Protein AF-A0A512B0Q1-F1 (afdb_monomer_lite)

Radius of gyration: 22.56 Å; chains: 1; bounding box: 42×40×96 Å

pLDDT: mean 80.27, std 14.96, range [33.31, 95.69]

Foldseek 3Di:
DDPPPPVVVVVVVVVVVVVVVVCVVVVPPQDLVNLQVLLQCQLQVFFDPQKHKGKDQQLVDDQVVLCVQVVHRDDPLQSRQKMWMWIFGHDPNDGFKIKIDIDRLLQFQAWDWDWDQDPVRDIDIWIKTAGPDDTAIWMWGADPPRDIDIDGDPPNRIDIRRGHDDPVSSVSSRVSSVSNNVVSPHDPHPPDDD

Structure (mmCIF, N/CA/C/O backbone):
data_AF-A0A512B0Q1-F1
#
_entry.id   AF-A0A512B0Q1-F1
#
loop_
_atom_site.group_PDB
_atom_site.id
_atom_site.type_symbol
_atom_site.label_atom_id
_atom_site.label_alt_id
_atom_site.label_comp_id
_atom_site.label_asym_id
_atom_site.label_entity_id
_atom_site.label_seq_id
_atom_site.pdbx_PDB_ins_code
_atom_site.Cartn_x
_atom_site.Cartn_y
_atom_site.Cartn_z
_atom_site.occupancy
_atom_site.B_iso_or_equiv
_atom_site.auth_seq_id
_atom_site.auth_comp_id
_atom_site.auth_asym_id
_atom_site.auth_atom_id
_atom_site.pdbx_PDB_model_num
ATOM 1 N N . MET A 1 1 ? -7.345 23.002 66.789 1.00 40.94 1 MET A N 1
ATOM 2 C CA . MET A 1 1 ? -6.238 22.961 65.803 1.00 40.94 1 MET A CA 1
ATOM 3 C C . MET A 1 1 ? -6.510 21.835 64.816 1.00 40.94 1 MET A C 1
ATOM 5 O O . MET A 1 1 ? -6.346 20.677 65.172 1.00 40.94 1 MET A O 1
ATOM 9 N N . ILE A 1 2 ? -6.999 22.151 63.615 1.00 41.41 2 ILE A N 1
ATOM 10 C CA . ILE A 1 2 ? -7.330 21.145 62.596 1.00 41.41 2 ILE A CA 1
ATOM 11 C C . ILE A 1 2 ? -6.099 20.957 61.694 1.00 41.41 2 ILE A C 1
ATOM 13 O O . ILE A 1 2 ? -5.735 21.845 60.928 1.00 41.41 2 ILE A O 1
ATOM 17 N N . LYS A 1 3 ? -5.427 19.804 61.816 1.00 47.91 3 LYS A N 1
ATOM 18 C CA . LYS A 1 3 ? -4.369 19.345 60.898 1.00 47.91 3 LYS A CA 1
ATOM 19 C C . LYS A 1 3 ? -5.019 18.847 59.597 1.00 47.91 3 LYS A C 1
ATOM 21 O O . LYS A 1 3 ? -5.221 17.653 59.428 1.00 47.91 3 LYS A O 1
ATOM 26 N N . THR A 1 4 ? -5.357 19.748 58.678 1.00 47.66 4 THR A N 1
ATOM 27 C CA . THR A 1 4 ? -5.870 19.386 57.335 1.00 47.66 4 THR A CA 1
ATOM 28 C C . THR A 1 4 ? -4.905 19.711 56.193 1.00 47.66 4 THR A C 1
ATOM 30 O O . THR A 1 4 ? -5.118 19.254 55.073 1.00 47.66 4 THR A O 1
ATOM 33 N N . SER A 1 5 ? -3.802 20.432 56.436 1.00 50.47 5 SER A N 1
ATOM 34 C CA . SER A 1 5 ? -2.968 20.941 55.331 1.00 50.47 5 SER A CA 1
ATOM 35 C C . SER A 1 5 ? -2.034 19.908 54.683 1.00 50.47 5 SER A C 1
ATOM 37 O O . SER A 1 5 ? -1.555 20.133 53.570 1.00 50.47 5 SER A O 1
ATOM 39 N N . THR A 1 6 ? -1.785 18.762 55.326 1.00 51.34 6 THR A N 1
ATOM 40 C CA . THR A 1 6 ? -0.838 17.763 54.804 1.00 51.34 6 THR A CA 1
ATOM 41 C C . THR A 1 6 ? -1.473 16.849 53.757 1.00 51.34 6 THR A C 1
ATOM 43 O O . THR A 1 6 ? -0.839 16.574 52.743 1.00 51.34 6 THR A O 1
ATOM 46 N N . ASN A 1 7 ? -2.739 16.447 53.928 1.00 52.09 7 ASN A N 1
ATOM 47 C CA . ASN A 1 7 ? -3.421 15.555 52.980 1.00 52.09 7 ASN A CA 1
ATOM 48 C C . ASN A 1 7 ? -3.685 16.232 51.628 1.00 52.09 7 ASN A C 1
ATOM 50 O O . ASN A 1 7 ? -3.455 15.619 50.590 1.00 52.09 7 ASN A O 1
ATOM 54 N N . MET A 1 8 ? -4.062 17.516 51.613 1.00 49.53 8 MET A N 1
ATOM 55 C CA . MET A 1 8 ? -4.328 18.251 50.366 1.00 49.53 8 MET A CA 1
ATOM 56 C C . MET A 1 8 ? -3.109 18.296 49.432 1.00 49.53 8 MET A C 1
ATOM 58 O O . MET A 1 8 ? -3.259 18.086 48.234 1.00 49.53 8 MET A O 1
ATOM 62 N N . LYS A 1 9 ? -1.894 18.480 49.971 1.00 52.59 9 LYS A N 1
ATOM 63 C CA . LYS A 1 9 ? -0.653 18.531 49.173 1.00 52.59 9 LYS A CA 1
ATOM 64 C C . LYS A 1 9 ? -0.314 17.197 48.497 1.00 52.59 9 LYS A C 1
ATOM 66 O O . LYS A 1 9 ? 0.276 17.207 47.418 1.00 52.59 9 LYS A O 1
ATOM 71 N N . TYR A 1 10 ? -0.676 16.067 49.108 1.00 57.34 10 TYR A N 1
ATOM 72 C CA . TYR A 1 10 ? -0.498 14.746 48.498 1.00 57.34 10 TYR A CA 1
ATOM 73 C C . TYR A 1 10 ? -1.501 14.513 47.366 1.00 57.34 10 TYR A C 1
ATOM 75 O O . TYR A 1 10 ? -1.096 14.070 46.292 1.00 57.34 10 TYR A O 1
ATOM 83 N N . TYR A 1 11 ? -2.767 14.901 47.548 1.00 58.53 11 TYR A N 1
ATOM 84 C CA . TYR A 1 11 ? -3.772 14.812 46.485 1.00 58.53 11 TYR A CA 1
ATOM 85 C C . TYR A 1 11 ? -3.419 15.684 45.280 1.00 58.53 11 TYR A C 1
ATOM 87 O O . TYR A 1 11 ? -3.508 15.208 44.154 1.00 58.53 11 TYR A O 1
ATOM 95 N N . THR A 1 12 ? -2.935 16.914 45.486 1.00 61.47 12 THR A N 1
ATOM 96 C CA . THR A 1 12 ? -2.515 17.769 44.364 1.00 61.47 12 THR A CA 1
ATOM 97 C C . THR A 1 12 ? -1.359 17.141 43.584 1.00 61.47 12 THR A C 1
ATOM 99 O O . THR A 1 12 ? -1.411 17.110 42.363 1.00 61.47 12 THR A O 1
ATOM 102 N N . LYS A 1 13 ? -0.359 16.555 44.260 1.00 64.56 13 LYS A N 1
ATOM 103 C CA . LYS A 1 13 ? 0.758 15.860 43.591 1.00 64.56 13 LYS A CA 1
ATOM 104 C C . LYS A 1 13 ? 0.311 14.621 42.812 1.00 64.56 13 LYS A C 1
ATOM 106 O O . LYS A 1 13 ? 0.788 14.411 41.701 1.00 64.56 13 LYS A O 1
ATOM 111 N N . ILE A 1 14 ? -0.604 13.823 43.367 1.00 71.62 14 ILE A N 1
ATOM 112 C CA . ILE A 1 14 ? -1.155 12.634 42.697 1.00 71.62 14 ILE A CA 1
ATOM 113 C C . ILE A 1 14 ? -1.985 13.042 41.473 1.00 71.62 14 ILE A C 1
ATOM 115 O O . ILE A 1 14 ? -1.838 12.443 40.412 1.00 71.62 14 ILE A O 1
ATOM 119 N N . ILE A 1 15 ? -2.796 14.097 41.584 1.00 72.25 15 ILE A N 1
ATOM 120 C CA . ILE A 1 15 ? -3.597 14.628 40.475 1.00 72.25 15 ILE A CA 1
ATOM 121 C C . ILE A 1 15 ? -2.695 15.211 39.380 1.00 72.25 15 ILE A C 1
ATOM 123 O O . ILE A 1 15 ? -2.900 14.904 38.211 1.00 72.25 15 ILE A O 1
ATOM 127 N N . THR A 1 16 ? -1.656 15.981 39.720 1.00 65.12 16 THR A N 1
ATOM 128 C CA . THR A 1 16 ? -0.694 16.491 38.728 1.00 65.12 16 THR A CA 1
ATOM 129 C C . THR A 1 16 ? 0.054 15.354 38.034 1.00 65.12 16 THR A C 1
ATOM 131 O O . THR A 1 16 ? 0.251 15.415 36.824 1.00 65.12 16 THR A O 1
ATOM 134 N N . LEU A 1 17 ? 0.427 14.293 38.758 1.00 67.00 17 LEU A N 1
ATOM 135 C CA . LEU A 1 17 ? 1.075 13.116 38.175 1.00 67.00 17 LEU A CA 1
ATOM 136 C C . LEU A 1 17 ? 0.130 12.359 37.229 1.00 67.00 17 LEU A C 1
ATOM 138 O O . LEU A 1 17 ? 0.524 12.036 36.114 1.00 67.00 17 LEU A O 1
ATOM 142 N N . LEU A 1 18 ? -1.125 12.140 37.632 1.00 61.53 18 LEU A N 1
ATOM 143 C CA . LEU A 1 18 ? -2.153 11.527 36.786 1.00 61.53 18 LEU A CA 1
ATOM 144 C C . LEU A 1 18 ? -2.424 12.362 35.532 1.00 61.53 18 LEU A C 1
ATOM 146 O O . LEU A 1 18 ? -2.434 11.808 34.440 1.00 61.53 18 LEU A O 1
ATOM 150 N N . ILE A 1 19 ? -2.560 13.684 35.660 1.00 62.12 19 ILE A N 1
ATOM 151 C CA . ILE A 1 19 ? -2.733 14.585 34.512 1.00 62.12 19 ILE A CA 1
ATOM 152 C C . ILE A 1 19 ? -1.503 14.539 33.605 1.00 62.12 19 ILE A C 1
ATOM 154 O O . ILE A 1 19 ? -1.654 14.503 32.395 1.00 62.12 19 ILE A O 1
ATOM 158 N N . SER A 1 20 ? -0.291 14.466 34.156 1.00 54.53 20 SER A N 1
ATOM 159 C CA . SER A 1 20 ? 0.939 14.365 33.360 1.00 54.53 20 SER A CA 1
ATOM 160 C C . SER A 1 20 ? 1.010 13.045 32.587 1.00 54.53 20 SER A C 1
ATOM 162 O O . SER A 1 20 ? 1.322 13.049 31.403 1.00 54.53 20 SER A O 1
ATOM 164 N N . ILE A 1 21 ? 0.659 11.919 33.216 1.00 57.50 21 ILE A N 1
ATOM 165 C CA . ILE A 1 21 ? 0.618 10.596 32.571 1.00 57.50 21 ILE A CA 1
ATOM 166 C C . ILE A 1 21 ? -0.479 10.546 31.500 1.00 57.50 21 ILE A C 1
ATOM 168 O O . ILE A 1 21 ? -0.265 9.998 30.420 1.00 57.50 21 ILE A O 1
ATOM 172 N N . ILE A 1 22 ? -1.640 11.145 31.767 1.00 54.25 22 ILE A N 1
ATOM 173 C CA . ILE A 1 22 ? -2.737 11.274 30.804 1.00 54.25 22 ILE A CA 1
ATOM 174 C C . ILE A 1 22 ? -2.291 12.154 29.626 1.00 54.25 22 ILE A C 1
ATOM 176 O O . ILE A 1 22 ? -2.409 11.724 28.486 1.00 54.25 22 ILE A O 1
ATOM 180 N N . SER A 1 23 ? -1.672 13.311 29.868 1.00 47.22 23 SER A N 1
ATOM 181 C CA . SER A 1 23 ? -1.152 14.207 28.825 1.00 47.22 23 SER A CA 1
ATOM 182 C C . SER A 1 23 ? -0.009 13.599 28.005 1.00 47.22 23 SER A C 1
ATOM 184 O O . SER A 1 23 ? 0.086 13.874 26.816 1.00 47.22 23 SER A O 1
ATOM 186 N N . ILE A 1 24 ? 0.830 12.736 28.589 1.00 50.28 24 ILE A N 1
ATOM 187 C CA . ILE A 1 24 ? 1.869 11.989 27.854 1.00 50.28 24 ILE A CA 1
ATOM 188 C C . ILE A 1 24 ? 1.239 10.929 26.935 1.00 50.28 24 ILE A C 1
ATOM 190 O O . ILE A 1 24 ? 1.732 10.712 25.828 1.00 50.28 24 ILE A O 1
ATOM 194 N N . ASN A 1 25 ? 0.139 10.301 27.362 1.00 46.41 25 ASN A N 1
ATOM 195 C CA . ASN A 1 25 ? -0.592 9.321 26.554 1.00 46.41 25 ASN A CA 1
ATOM 196 C C . ASN A 1 25 ? -1.513 9.969 25.502 1.00 46.41 25 ASN A C 1
ATOM 198 O O . ASN A 1 25 ? -1.693 9.402 24.429 1.00 46.41 25 ASN A O 1
ATOM 202 N N . LEU A 1 26 ? -2.070 11.154 25.774 1.00 46.09 26 LEU A N 1
ATOM 203 C CA . LEU A 1 26 ? -2.888 11.922 24.825 1.00 46.09 26 LEU A CA 1
ATOM 204 C C . LEU A 1 26 ? -2.049 12.760 23.848 1.00 46.09 26 LEU A C 1
ATOM 206 O O . LEU A 1 26 ? -2.506 13.022 22.742 1.00 46.09 26 LEU A O 1
ATOM 210 N N . GLY A 1 27 ? -0.832 13.159 24.226 1.00 39.97 27 GLY A N 1
ATOM 211 C CA . GLY A 1 27 ? 0.035 14.033 23.430 1.00 39.97 27 GLY A CA 1
ATOM 212 C C . GLY A 1 27 ? 0.867 13.344 22.345 1.00 39.97 27 GLY A C 1
ATOM 213 O O . GLY A 1 27 ? 1.548 14.038 21.603 1.00 39.97 27 GLY A O 1
ATOM 214 N N . ASN A 1 28 ? 0.831 12.009 22.243 1.00 51.62 28 ASN A N 1
ATOM 215 C CA . ASN A 1 28 ? 1.646 11.236 21.289 1.00 51.62 28 ASN A CA 1
ATOM 216 C C . ASN A 1 28 ? 0.851 10.185 20.492 1.00 51.62 28 ASN A C 1
ATOM 218 O O . AS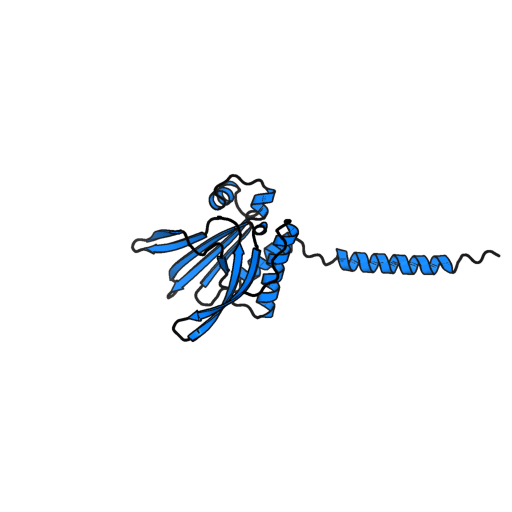N A 1 28 ? 1.446 9.310 19.861 1.00 51.62 28 ASN A O 1
ATOM 222 N N . ALA A 1 29 ? -0.484 10.227 20.516 1.00 60.16 29 ALA A N 1
ATOM 223 C CA . ALA A 1 29 ? -1.270 9.372 19.636 1.00 60.16 29 ALA A CA 1
ATOM 224 C C . ALA A 1 29 ? -1.189 9.933 18.209 1.00 60.16 29 ALA A C 1
ATOM 226 O O . ALA A 1 29 ? -1.867 10.907 17.891 1.00 60.16 29 ALA A O 1
ATOM 227 N N . GLN A 1 30 ? -0.338 9.331 17.370 1.00 73.19 30 GLN A N 1
ATOM 228 C CA . GLN A 1 30 ? -0.266 9.650 15.944 1.00 73.19 30 GLN A CA 1
ATOM 229 C C . GLN A 1 30 ? -1.674 9.562 15.348 1.00 73.19 30 GLN A C 1
ATOM 231 O O . GLN A 1 30 ? -2.353 8.540 15.462 1.00 73.19 30 GLN A O 1
ATOM 236 N N . THR A 1 31 ? -2.133 10.639 14.727 1.00 89.12 31 THR A N 1
ATOM 237 C CA . THR A 1 31 ? -3.459 10.695 14.118 1.00 89.12 31 THR A CA 1
ATOM 238 C C . THR A 1 31 ? -3.531 9.780 12.893 1.00 89.12 31 THR A C 1
ATOM 240 O O . THR A 1 31 ? -2.521 9.381 12.300 1.00 89.12 31 THR A O 1
ATOM 243 N N . ILE A 1 32 ? -4.754 9.450 12.468 1.00 91.56 32 ILE A N 1
ATOM 244 C CA . ILE A 1 32 ? -4.990 8.715 11.217 1.00 91.56 32 ILE A CA 1
ATOM 245 C C . ILE A 1 32 ? -4.339 9.447 10.035 1.00 91.56 32 ILE A C 1
ATOM 247 O O . ILE A 1 32 ? -3.653 8.819 9.232 1.00 91.56 32 ILE A O 1
ATOM 251 N N . ASN A 1 33 ? -4.491 10.771 9.961 1.00 92.06 33 ASN A N 1
ATOM 252 C CA . ASN A 1 33 ? -3.955 11.573 8.862 1.00 92.06 33 ASN A CA 1
ATOM 253 C C . ASN A 1 33 ? -2.423 11.595 8.857 1.00 92.06 33 ASN A C 1
ATOM 255 O O . ASN A 1 33 ? -1.825 11.324 7.820 1.00 92.06 33 ASN A O 1
ATOM 259 N N . GLU A 1 34 ? -1.785 11.793 10.012 1.00 93.38 34 GLU A N 1
ATOM 260 C CA . GLU A 1 34 ? -0.320 11.714 10.122 1.00 93.38 34 GLU A CA 1
ATOM 261 C C . GLU A 1 34 ? 0.204 10.321 9.752 1.00 93.38 34 GLU A C 1
ATOM 263 O O . GLU A 1 34 ? 1.285 10.181 9.183 1.00 93.38 34 GLU A O 1
ATOM 268 N N . THR A 1 35 ? -0.555 9.264 10.055 1.00 94.50 35 THR A N 1
ATOM 269 C CA . THR A 1 35 ? -0.186 7.895 9.666 1.00 94.50 35 THR A CA 1
ATOM 270 C C . THR A 1 35 ? -0.289 7.695 8.153 1.00 94.50 35 THR A C 1
ATOM 272 O O . THR A 1 35 ? 0.604 7.100 7.551 1.00 94.50 35 THR A O 1
ATOM 275 N N . LYS A 1 36 ? -1.349 8.214 7.519 1.00 95.38 36 LYS A N 1
ATOM 276 C CA . LYS A 1 36 ? -1.522 8.182 6.058 1.00 95.38 36 LYS A CA 1
ATOM 277 C C . LYS A 1 36 ? -0.390 8.917 5.342 1.00 95.38 36 LYS A C 1
ATOM 279 O O . LYS A 1 36 ? 0.181 8.380 4.395 1.00 95.38 36 LYS A O 1
ATOM 284 N N . GLU A 1 37 ? -0.061 10.122 5.799 1.00 94.62 37 GLU A N 1
ATOM 285 C CA . GLU A 1 37 ? 1.023 10.936 5.237 1.00 94.62 37 GLU A CA 1
ATOM 286 C C . GLU A 1 37 ? 2.373 10.240 5.385 1.00 94.62 37 GLU A C 1
ATOM 288 O O . GLU A 1 37 ? 3.092 10.089 4.401 1.00 94.62 37 GLU A O 1
ATOM 293 N N . TYR A 1 38 ? 2.655 9.686 6.567 1.00 94.88 38 TYR A N 1
ATOM 294 C CA . TYR A 1 38 ? 3.857 8.890 6.793 1.00 94.88 38 TYR A CA 1
ATOM 295 C C . TYR A 1 38 ? 3.985 7.713 5.811 1.00 94.88 38 TYR A C 1
ATOM 297 O O . TYR A 1 38 ? 5.056 7.498 5.238 1.00 94.88 38 TYR A O 1
ATOM 305 N N . ILE A 1 39 ? 2.909 6.941 5.604 1.00 94.81 39 ILE A N 1
ATOM 306 C CA . ILE A 1 39 ? 2.904 5.813 4.658 1.00 94.81 39 ILE A CA 1
ATOM 307 C C . ILE A 1 39 ? 3.198 6.309 3.244 1.00 94.81 39 ILE A C 1
ATOM 309 O O . ILE A 1 39 ? 4.074 5.758 2.575 1.00 94.81 39 ILE A O 1
ATOM 313 N N . ILE A 1 40 ? 2.494 7.355 2.804 1.00 94.75 40 ILE A N 1
ATOM 314 C CA . ILE A 1 40 ? 2.680 7.948 1.480 1.00 94.75 40 ILE A CA 1
ATOM 315 C C . ILE A 1 40 ? 4.145 8.359 1.277 1.00 94.75 40 ILE A C 1
ATOM 317 O O . ILE A 1 40 ? 4.756 7.961 0.285 1.00 94.75 40 ILE A O 1
ATOM 321 N N . ASP A 1 41 ? 4.728 9.091 2.224 1.00 93.56 41 ASP A N 1
ATOM 322 C CA . ASP A 1 41 ? 6.103 9.580 2.123 1.00 93.56 41 ASP A CA 1
ATOM 323 C C . ASP A 1 41 ? 7.109 8.432 2.048 1.00 93.56 41 ASP A C 1
ATOM 325 O O . ASP A 1 41 ? 8.023 8.439 1.218 1.00 93.56 41 ASP A O 1
ATOM 329 N N . LYS A 1 42 ? 6.929 7.395 2.874 1.00 92.19 42 LYS A N 1
ATOM 330 C CA . LYS A 1 42 ? 7.805 6.220 2.836 1.00 92.19 42 LYS A CA 1
ATOM 331 C C . LYS A 1 42 ? 7.725 5.491 1.503 1.00 92.19 42 LYS A C 1
ATOM 333 O O . LYS A 1 42 ? 8.779 5.109 0.992 1.00 92.19 42 LYS A O 1
ATOM 338 N N . VAL A 1 43 ? 6.529 5.351 0.933 1.00 91.50 43 VAL A N 1
ATOM 339 C CA . VAL A 1 43 ? 6.325 4.674 -0.352 1.00 91.50 43 VAL A CA 1
ATOM 340 C C . VAL A 1 43 ? 6.873 5.488 -1.524 1.00 91.50 43 VAL A C 1
ATOM 342 O O . VAL A 1 43 ? 7.565 4.918 -2.365 1.00 91.50 43 VAL A O 1
ATOM 345 N N . LYS A 1 44 ? 6.618 6.801 -1.585 1.00 91.12 44 LYS A N 1
ATOM 346 C CA . LYS A 1 44 ? 7.020 7.651 -2.722 1.00 91.12 44 LYS A CA 1
ATOM 347 C C . LYS A 1 44 ? 8.514 7.971 -2.748 1.00 91.12 44 LYS A C 1
ATOM 349 O O . LYS A 1 44 ? 9.110 8.034 -3.818 1.00 91.12 44 LYS A O 1
ATOM 354 N N . VAL A 1 45 ? 9.125 8.208 -1.585 1.00 87.12 45 VAL A N 1
ATOM 355 C CA . VAL A 1 45 ? 10.518 8.694 -1.500 1.00 87.12 45 VAL A CA 1
ATOM 356 C C . VAL A 1 45 ? 11.536 7.553 -1.560 1.00 87.12 45 VAL A C 1
ATOM 358 O O . VAL A 1 45 ? 12.699 7.781 -1.884 1.00 87.12 45 VAL A O 1
ATOM 361 N N . ASN A 1 46 ? 11.115 6.315 -1.284 1.00 85.31 46 ASN A N 1
ATOM 362 C CA . ASN A 1 46 ? 12.018 5.166 -1.208 1.00 85.31 46 ASN A CA 1
ATOM 363 C C . ASN A 1 46 ? 11.638 4.054 -2.196 1.00 85.31 46 ASN A C 1
ATOM 365 O O . ASN A 1 46 ? 11.486 2.915 -1.758 1.00 85.31 46 ASN A O 1
ATOM 369 N N . PRO A 1 47 ? 11.474 4.308 -3.505 1.00 85.19 47 PRO A N 1
ATOM 370 C CA . PRO A 1 47 ? 11.260 3.221 -4.450 1.00 85.19 47 PRO A CA 1
ATOM 371 C C . PRO A 1 47 ? 12.496 2.313 -4.537 1.00 85.19 47 PRO A C 1
ATOM 373 O O . PRO A 1 47 ? 13.638 2.744 -4.341 1.00 85.19 47 PRO A O 1
ATOM 376 N N . LEU A 1 48 ? 12.293 1.046 -4.905 1.00 84.12 48 LEU A N 1
ATOM 377 C CA . LEU A 1 48 ? 13.392 0.221 -5.418 1.00 84.12 48 LEU A CA 1
ATOM 378 C C . LEU A 1 48 ? 14.021 0.882 -6.660 1.00 84.12 48 LEU A C 1
ATOM 380 O O . LEU A 1 48 ? 13.331 1.513 -7.448 1.00 84.12 48 LEU A O 1
ATOM 384 N N . LYS A 1 49 ? 15.331 0.692 -6.886 1.00 83.25 49 LYS A N 1
ATOM 385 C CA . LYS A 1 49 ? 16.101 1.375 -7.955 1.00 83.25 49 LYS A CA 1
ATOM 386 C C . LYS A 1 49 ? 15.465 1.313 -9.357 1.00 83.25 49 LYS A C 1
ATOM 388 O O . LYS A 1 49 ? 15.621 2.257 -10.123 1.00 83.25 49 LYS A O 1
ATOM 393 N N . SER A 1 50 ? 14.810 0.206 -9.709 1.00 85.81 50 SER A N 1
ATOM 394 C CA . SER A 1 50 ? 14.165 0.039 -11.022 1.00 85.81 50 SER A CA 1
ATOM 395 C C . SER A 1 50 ? 12.699 0.461 -11.043 1.00 85.81 50 SER A C 1
ATOM 397 O O . SER A 1 50 ? 12.053 0.309 -12.071 1.00 85.81 50 SER A O 1
ATOM 399 N N . TYR A 1 51 ? 12.157 0.944 -9.932 1.00 88.50 51 TYR A N 1
ATOM 400 C CA . TYR A 1 51 ? 10.752 1.285 -9.801 1.00 88.50 51 TYR A CA 1
ATOM 401 C C . TYR A 1 51 ? 10.567 2.792 -9.642 1.00 88.50 51 TYR A C 1
ATOM 403 O O . TYR A 1 51 ? 11.393 3.491 -9.058 1.00 88.50 51 TYR A O 1
ATOM 411 N N . LYS A 1 52 ? 9.438 3.283 -10.140 1.00 91.06 52 LYS A N 1
ATOM 412 C CA . LYS A 1 52 ? 8.813 4.524 -9.695 1.00 91.06 52 LYS A CA 1
ATOM 413 C C . LYS A 1 52 ? 7.538 4.138 -8.960 1.00 91.06 52 LYS A C 1
ATOM 415 O O . LYS A 1 52 ? 6.725 3.406 -9.517 1.00 91.06 52 LYS A O 1
ATOM 420 N N . THR A 1 53 ? 7.374 4.613 -7.736 1.00 91.06 53 THR A N 1
ATOM 421 C CA . THR A 1 53 ? 6.197 4.331 -6.914 1.00 91.06 53 THR A CA 1
ATOM 422 C C . THR A 1 53 ? 5.410 5.609 -6.672 1.00 91.06 53 THR A C 1
ATOM 424 O O . THR A 1 53 ? 5.983 6.669 -6.414 1.00 91.06 53 THR A O 1
ATOM 427 N N . ASP A 1 54 ? 4.091 5.507 -6.755 1.00 93.06 54 ASP A N 1
ATOM 428 C CA . ASP A 1 54 ? 3.164 6.545 -6.328 1.00 93.06 54 ASP A CA 1
ATOM 429 C C . ASP A 1 54 ? 2.073 5.925 -5.451 1.00 93.06 54 ASP A C 1
ATOM 431 O O . ASP A 1 54 ? 1.737 4.752 -5.595 1.00 93.06 54 ASP A O 1
ATOM 435 N N . ALA A 1 55 ? 1.560 6.694 -4.500 1.00 94.44 55 ALA A N 1
ATOM 436 C CA . ALA A 1 55 ? 0.593 6.225 -3.522 1.00 94.44 55 ALA A CA 1
ATOM 437 C C . ALA A 1 55 ? -0.306 7.356 -3.026 1.00 94.44 55 ALA A C 1
ATOM 439 O O . ALA A 1 55 ? 0.127 8.504 -2.872 1.00 94.44 55 ALA A O 1
ATOM 440 N N . VAL A 1 56 ? -1.560 7.024 -2.740 1.00 95.62 56 VAL A N 1
ATOM 441 C CA . VAL A 1 56 ? -2.574 7.984 -2.308 1.00 95.62 56 VAL A CA 1
ATOM 442 C C . VAL A 1 56 ? -3.699 7.277 -1.544 1.00 95.62 56 VAL A C 1
ATOM 444 O O . VAL A 1 56 ? -3.961 6.095 -1.756 1.00 95.62 56 VAL A O 1
ATOM 447 N N . PHE A 1 57 ? -4.361 8.001 -0.642 1.00 95.69 57 PHE A N 1
ATOM 448 C CA . PHE A 1 57 ? -5.592 7.550 0.010 1.00 95.69 57 PHE A CA 1
ATOM 449 C C . PHE A 1 57 ? -6.820 8.156 -0.681 1.00 95.69 57 PHE A C 1
ATOM 451 O O . PHE A 1 57 ? -6.750 9.251 -1.241 1.00 95.69 57 PHE A O 1
ATOM 458 N N . GLY A 1 58 ? -7.945 7.441 -0.653 1.00 89.56 58 GLY A N 1
ATOM 459 C CA . GLY A 1 58 ? -9.157 7.792 -1.397 1.00 89.56 58 GLY A CA 1
ATOM 460 C C . GLY A 1 58 ? -9.785 9.129 -0.999 1.00 89.56 58 GLY A C 1
ATOM 461 O O . GLY A 1 58 ? -10.442 9.755 -1.821 1.00 89.56 58 GLY A O 1
ATOM 462 N N . ASP A 1 59 ? -9.508 9.630 0.206 1.00 87.25 59 ASP A N 1
ATOM 463 C CA . ASP A 1 59 ? -9.907 10.968 0.668 1.00 87.25 59 ASP A CA 1
ATOM 464 C C . ASP A 1 59 ? -9.278 12.117 -0.135 1.00 87.25 59 ASP A C 1
ATOM 466 O O . ASP A 1 59 ? -9.802 13.231 -0.146 1.00 87.25 59 ASP A O 1
ATOM 470 N N . LYS A 1 60 ? -8.171 11.848 -0.833 1.00 90.94 60 LYS A N 1
ATOM 471 C CA . LYS A 1 60 ? -7.495 12.791 -1.734 1.00 90.94 60 LYS A CA 1
ATOM 472 C C . LYS A 1 60 ? -7.920 12.620 -3.199 1.00 90.94 60 LYS A C 1
ATOM 474 O O . LYS A 1 60 ? -7.294 13.202 -4.083 1.00 90.94 60 LYS A O 1
ATOM 479 N N . ILE A 1 61 ? -8.954 11.823 -3.473 1.00 90.69 61 ILE A N 1
ATOM 480 C CA . ILE A 1 61 ? -9.414 11.466 -4.819 1.00 90.69 61 ILE A CA 1
ATOM 481 C C . ILE A 1 61 ? -10.909 11.777 -4.949 1.00 90.69 61 ILE A C 1
ATOM 483 O O . ILE A 1 61 ? -11.655 11.783 -3.974 1.00 90.69 61 ILE A O 1
ATOM 487 N N . LEU A 1 62 ? -11.370 12.050 -6.173 1.00 90.12 62 LEU A N 1
ATOM 488 C CA . LEU A 1 62 ? -12.796 12.219 -6.436 1.00 90.12 62 LEU A CA 1
ATOM 489 C C . LEU A 1 62 ? -13.569 10.916 -6.133 1.00 90.12 62 LEU A C 1
ATOM 491 O O . LEU A 1 62 ? -13.163 9.859 -6.622 1.00 90.12 62 LEU A O 1
ATOM 495 N N . PRO A 1 63 ? -14.717 10.978 -5.428 1.00 89.44 63 PRO A N 1
ATOM 496 C CA . PRO A 1 63 ? -15.479 9.796 -5.008 1.00 89.44 63 PRO A CA 1
ATOM 497 C C . PRO A 1 63 ? -15.770 8.785 -6.121 1.00 89.44 63 PRO A C 1
ATOM 499 O O . PRO A 1 63 ? -15.560 7.587 -5.957 1.00 89.44 63 PRO A O 1
ATOM 502 N N . HIS A 1 64 ? -16.190 9.267 -7.295 1.00 89.88 64 HIS A N 1
ATOM 503 C CA . HIS A 1 64 ? -16.520 8.398 -8.427 1.00 89.88 64 HIS A CA 1
ATOM 504 C C . HIS A 1 64 ? -15.314 7.591 -8.935 1.00 89.88 64 HIS A C 1
ATOM 506 O O . HIS A 1 64 ? -15.494 6.487 -9.433 1.00 89.88 64 HIS A O 1
ATOM 512 N N . VAL A 1 65 ? -14.089 8.109 -8.792 1.00 87.19 65 VAL A N 1
ATOM 513 C CA . VAL A 1 65 ? -12.867 7.385 -9.168 1.00 87.19 65 VAL A CA 1
ATOM 514 C C . VAL A 1 65 ? -12.587 6.275 -8.162 1.00 87.19 65 VAL A C 1
ATOM 516 O O . VAL A 1 65 ? -12.276 5.159 -8.559 1.00 87.19 65 VAL A O 1
ATOM 519 N N . VAL A 1 66 ? -12.744 6.550 -6.865 1.00 87.50 66 VAL A N 1
ATOM 520 C CA . VAL A 1 66 ? -12.577 5.538 -5.810 1.00 87.50 66 VAL A CA 1
ATOM 521 C C . VAL A 1 66 ? -13.587 4.400 -5.989 1.00 87.50 66 VAL A C 1
ATOM 523 O O . VAL A 1 66 ? -13.213 3.232 -5.909 1.00 87.50 66 VAL A O 1
ATOM 526 N N . ASN A 1 67 ? -14.834 4.724 -6.335 1.00 86.81 67 ASN A N 1
ATOM 527 C CA . ASN A 1 67 ? -15.880 3.734 -6.604 1.00 86.81 67 ASN A CA 1
ATOM 528 C C . ASN A 1 67 ? -15.544 2.821 -7.800 1.00 86.81 67 ASN A C 1
ATOM 530 O O . ASN A 1 67 ? -15.847 1.632 -7.762 1.00 86.81 67 ASN A O 1
ATOM 534 N N . ILE A 1 68 ? -14.854 3.327 -8.836 1.00 86.50 68 ILE A N 1
ATOM 535 C CA . ILE A 1 68 ? -14.365 2.487 -9.950 1.00 86.50 68 ILE A CA 1
ATOM 536 C C . ILE A 1 68 ? -13.386 1.419 -9.443 1.00 86.50 68 ILE A C 1
ATOM 538 O O . ILE A 1 68 ? -13.423 0.281 -9.908 1.00 86.50 68 ILE A O 1
ATOM 542 N N . TYR A 1 69 ? -12.517 1.770 -8.492 1.00 84.19 69 TYR A N 1
ATOM 543 C CA . TYR A 1 69 ? -11.573 0.824 -7.892 1.00 84.19 69 TYR A CA 1
ATOM 544 C C . TYR A 1 69 ? -12.242 -0.175 -6.946 1.00 84.19 69 TYR A C 1
ATOM 546 O O . TYR A 1 69 ? -11.794 -1.318 -6.857 1.00 84.19 69 TYR A O 1
ATOM 554 N N . ALA A 1 70 ? -13.289 0.259 -6.246 1.00 81.94 70 ALA A N 1
ATOM 555 C CA . ALA A 1 70 ? -14.062 -0.580 -5.338 1.00 81.94 70 ALA A CA 1
ATOM 556 C C . ALA A 1 70 ? -15.018 -1.536 -6.066 1.00 81.94 70 ALA A C 1
ATOM 558 O O . ALA A 1 70 ? -15.349 -2.589 -5.538 1.00 81.94 70 ALA A O 1
ATOM 559 N N . GLY A 1 71 ? -15.463 -1.179 -7.275 1.00 83.44 71 GLY A N 1
ATOM 560 C CA . GLY A 1 71 ? -16.509 -1.911 -7.994 1.00 83.44 71 GLY A CA 1
ATOM 561 C C . GLY A 1 71 ? -17.919 -1.667 -7.446 1.00 83.44 71 GLY A C 1
ATOM 562 O O . GLY A 1 71 ? -18.878 -2.250 -7.946 1.00 83.44 71 GLY A O 1
ATOM 563 N N . GLU A 1 72 ? -18.055 -0.787 -6.454 1.00 86.25 72 GLU A N 1
ATOM 564 C CA . GLU A 1 72 ? -19.308 -0.429 -5.798 1.00 86.25 72 GLU A CA 1
ATOM 565 C C . GLU A 1 72 ? -19.295 1.036 -5.341 1.00 86.25 72 GLU A C 1
ATOM 567 O O . GLU A 1 72 ? -18.255 1.702 -5.320 1.00 86.25 72 GLU A O 1
ATOM 572 N N . GLU A 1 73 ? -20.469 1.558 -4.992 1.00 91.56 73 GLU A N 1
ATOM 573 C CA . GLU A 1 73 ? -20.591 2.895 -4.421 1.00 91.56 73 GLU A CA 1
ATOM 574 C C . GLU A 1 73 ? -20.257 2.868 -2.927 1.00 91.56 73 GLU A C 1
ATOM 576 O O . GLU A 1 73 ? -20.970 2.265 -2.127 1.00 91.56 73 GLU A O 1
ATOM 581 N N . LEU A 1 74 ? -19.178 3.555 -2.551 1.00 90.19 74 LEU A N 1
AT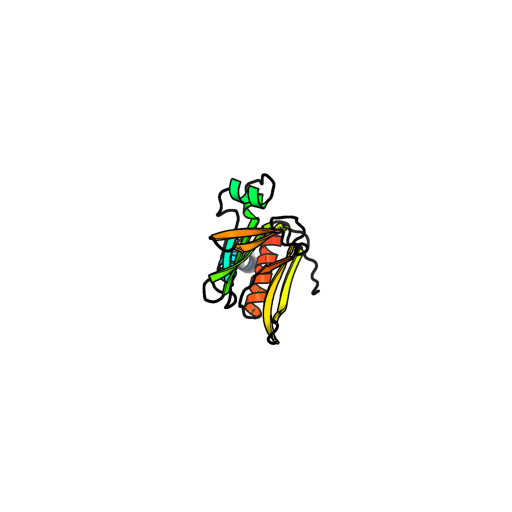OM 582 C CA . LEU A 1 74 ? -18.711 3.638 -1.171 1.00 90.19 74 LEU A CA 1
ATOM 583 C C . LEU A 1 74 ? -19.218 4.905 -0.478 1.00 90.19 74 LEU A C 1
ATOM 585 O O . LEU A 1 74 ? -19.235 5.986 -1.076 1.00 90.19 74 LEU A O 1
ATOM 589 N N . LYS A 1 75 ? -19.535 4.824 0.820 1.00 93.25 75 LYS A N 1
ATOM 590 C CA . LYS A 1 75 ? -19.758 6.026 1.643 1.00 93.25 75 LYS A CA 1
ATOM 591 C C . LYS A 1 75 ? -18.449 6.780 1.862 1.00 93.25 75 LYS A C 1
ATOM 593 O O . LYS A 1 75 ? -17.358 6.230 1.715 1.00 93.25 75 LYS A O 1
ATOM 598 N N . LYS A 1 76 ? -18.544 8.053 2.263 1.00 89.50 76 LYS A N 1
ATOM 599 C CA . LYS A 1 76 ? -17.369 8.914 2.465 1.00 89.50 76 LYS A CA 1
ATOM 600 C C . LYS A 1 76 ? -16.347 8.280 3.413 1.00 89.50 76 LYS A C 1
ATOM 602 O O . LYS A 1 76 ? -15.187 8.171 3.046 1.00 89.50 76 LYS A O 1
ATOM 607 N N . ASP A 1 77 ? -16.778 7.805 4.578 1.00 90.44 77 ASP A N 1
ATOM 608 C CA . ASP A 1 77 ? -15.914 7.157 5.573 1.00 90.44 77 ASP A CA 1
ATOM 609 C C . ASP A 1 77 ? -15.278 5.847 5.076 1.00 90.44 77 ASP A C 1
ATOM 611 O O . ASP A 1 77 ? -14.286 5.387 5.638 1.00 90.44 77 ASP A O 1
ATOM 615 N N . GLU A 1 78 ? -15.835 5.239 4.028 1.00 91.31 78 GLU A N 1
ATOM 616 C CA . GLU A 1 78 ? -15.299 4.044 3.377 1.00 91.31 78 GLU A CA 1
ATOM 617 C C . GLU A 1 78 ? -14.253 4.398 2.326 1.00 91.31 78 GLU A C 1
ATOM 619 O O . GLU A 1 78 ? -13.194 3.774 2.281 1.00 91.31 78 GLU A O 1
ATOM 624 N N . GLN A 1 79 ? -14.484 5.472 1.569 1.00 92.19 79 GLN A N 1
ATOM 625 C CA . GLN A 1 79 ? -13.511 6.022 0.625 1.00 92.19 79 GLN A CA 1
ATOM 626 C C . GLN A 1 79 ? -12.216 6.453 1.326 1.00 92.19 79 GLN A C 1
ATOM 628 O O . GLN A 1 79 ? -11.128 6.225 0.800 1.00 92.19 79 GLN A O 1
ATOM 633 N N . GLU A 1 80 ? -12.303 7.011 2.541 1.00 93.25 80 GLU A N 1
ATOM 634 C CA . GLU A 1 80 ? -11.124 7.439 3.309 1.00 93.25 80 GLU A CA 1
ATOM 635 C C . GLU A 1 80 ? -10.174 6.286 3.675 1.00 93.25 80 GLU A C 1
ATOM 637 O O . GLU A 1 80 ? -9.015 6.542 4.016 1.00 93.25 80 GLU A O 1
ATOM 642 N N . ARG A 1 81 ? -10.646 5.034 3.621 1.00 92.62 81 ARG A N 1
ATOM 643 C CA . ARG A 1 81 ? -9.867 3.826 3.939 1.00 92.62 81 ARG A CA 1
ATOM 644 C C . ARG A 1 81 ? -9.219 3.196 2.715 1.00 92.62 81 ARG A C 1
ATOM 646 O O . ARG A 1 81 ? -8.373 2.316 2.863 1.00 92.62 81 ARG A O 1
ATOM 653 N N . ILE A 1 82 ? -9.606 3.614 1.515 1.00 93.69 82 ILE A N 1
ATOM 654 C CA . ILE A 1 82 ? -9.052 3.046 0.293 1.00 93.69 82 ILE A CA 1
ATOM 655 C C . ILE A 1 82 ? -7.637 3.577 0.105 1.00 93.69 82 ILE A C 1
ATOM 657 O O . ILE A 1 82 ? -7.420 4.785 0.050 1.00 93.69 82 ILE A O 1
ATOM 661 N N . PHE A 1 83 ? -6.675 2.669 0.007 1.00 94.62 83 PHE A N 1
ATOM 662 C CA . PHE A 1 83 ? -5.306 2.972 -0.378 1.00 94.62 83 PHE A CA 1
ATOM 663 C C . PHE A 1 83 ? -5.088 2.532 -1.820 1.00 94.62 83 PHE A C 1
ATOM 665 O O . PHE A 1 83 ? -5.459 1.421 -2.194 1.00 94.62 83 PHE A O 1
ATOM 672 N N . ILE A 1 84 ? -4.488 3.407 -2.621 1.00 92.94 84 ILE A N 1
ATOM 673 C CA . ILE A 1 84 ? -4.147 3.148 -4.017 1.00 92.94 84 ILE A CA 1
ATOM 674 C C . ILE A 1 84 ? -2.645 3.315 -4.167 1.00 92.94 84 ILE A C 1
ATOM 676 O O . ILE A 1 84 ? -2.083 4.328 -3.747 1.00 92.94 84 ILE A O 1
ATOM 680 N N . ILE A 1 85 ? -2.007 2.325 -4.780 1.00 92.69 85 ILE A N 1
ATOM 681 C CA . ILE A 1 85 ? -0.586 2.332 -5.095 1.00 92.69 85 ILE A CA 1
ATOM 682 C C . ILE A 1 85 ? -0.363 1.966 -6.557 1.00 92.69 85 ILE A C 1
ATOM 684 O O . ILE A 1 85 ? -0.948 1.021 -7.087 1.00 92.69 85 ILE A O 1
ATOM 688 N N . GLU A 1 86 ? 0.528 2.719 -7.186 1.00 92.31 86 GLU A N 1
ATOM 689 C CA . GLU A 1 86 ? 1.086 2.430 -8.494 1.00 92.31 86 GLU A CA 1
ATOM 690 C C . GLU A 1 86 ? 2.584 2.154 -8.337 1.00 92.31 86 GLU A C 1
ATOM 692 O O . GLU A 1 86 ? 3.322 2.967 -7.779 1.00 92.31 86 GLU A O 1
ATOM 697 N N . ALA A 1 87 ? 3.055 1.021 -8.847 1.00 91.25 87 ALA A N 1
ATOM 698 C CA . ALA A 1 87 ? 4.472 0.711 -8.956 1.00 91.25 87 ALA A CA 1
ATOM 699 C C . ALA A 1 87 ? 4.836 0.437 -10.417 1.00 91.25 87 ALA A C 1
ATOM 701 O O . ALA A 1 87 ? 4.515 -0.607 -10.982 1.00 91.25 87 ALA A O 1
ATOM 702 N N . THR A 1 88 ? 5.543 1.382 -11.025 1.00 91.38 88 THR A N 1
ATOM 703 C CA . THR A 1 88 ? 5.999 1.308 -12.411 1.00 91.38 88 THR A CA 1
ATOM 704 C C . THR A 1 88 ? 7.433 0.788 -12.465 1.00 91.38 88 THR A C 1
ATOM 706 O O . THR A 1 88 ? 8.359 1.469 -12.026 1.00 91.38 88 THR A O 1
ATOM 709 N N . LEU A 1 89 ? 7.637 -0.398 -13.036 1.00 90.06 89 LEU A N 1
ATOM 710 C CA . LEU A 1 89 ? 8.953 -0.941 -13.363 1.00 90.06 89 LEU A CA 1
ATOM 711 C C . LEU A 1 89 ? 9.506 -0.257 -14.619 1.00 90.06 89 LEU A C 1
ATOM 713 O O . LEU A 1 89 ? 8.866 -0.225 -15.675 1.00 90.06 89 LEU A O 1
ATOM 717 N N . LEU A 1 90 ? 10.733 0.239 -14.506 1.00 89.62 90 LEU A N 1
ATOM 718 C CA . LEU A 1 90 ? 11.450 0.960 -15.544 1.00 89.62 90 LEU A CA 1
ATOM 719 C C . LEU A 1 90 ? 12.619 0.131 -16.087 1.00 89.62 90 LEU A C 1
ATOM 721 O O . LEU A 1 90 ? 13.436 -0.403 -15.334 1.00 89.62 90 LEU A O 1
ATOM 725 N N . HIS A 1 91 ? 12.759 0.109 -17.410 1.00 87.50 91 HIS A N 1
ATOM 726 C CA . HIS A 1 91 ? 13.950 -0.365 -18.107 1.00 87.50 91 HIS A CA 1
ATOM 727 C C . HIS A 1 91 ? 14.507 0.771 -18.965 1.00 87.50 91 HIS A C 1
ATOM 729 O O . HIS A 1 91 ? 13.810 1.301 -19.826 1.00 87.50 91 HIS A O 1
ATOM 735 N N . GLN A 1 92 ? 15.751 1.186 -18.698 1.00 87.75 92 GLN A N 1
ATOM 736 C CA . GLN A 1 92 ? 16.389 2.327 -19.378 1.00 87.75 92 GLN A CA 1
ATOM 737 C C . GLN A 1 92 ? 15.523 3.608 -19.353 1.00 87.75 92 GLN A C 1
ATOM 739 O O . GLN A 1 92 ? 15.428 4.338 -20.336 1.00 87.75 92 GLN A O 1
ATOM 744 N N . GLY A 1 93 ? 14.847 3.858 -18.226 1.00 84.75 93 GLY A N 1
ATOM 745 C CA . GLY A 1 93 ? 13.963 5.015 -18.038 1.00 84.75 93 GLY A CA 1
ATOM 746 C C . GLY A 1 93 ? 12.585 4.900 -18.700 1.00 84.75 93 GLY A C 1
ATOM 747 O O . GLY A 1 93 ? 11.769 5.801 -18.526 1.00 84.75 93 GLY A O 1
ATOM 748 N N . LYS A 1 94 ? 12.291 3.809 -19.418 1.00 87.38 94 LYS A N 1
ATOM 749 C CA . LYS A 1 94 ? 10.982 3.562 -20.037 1.00 87.38 94 LYS A CA 1
ATOM 750 C C . LYS A 1 94 ? 10.149 2.596 -19.190 1.00 87.38 94 LYS A C 1
ATOM 752 O O . LYS A 1 94 ? 10.712 1.619 -18.691 1.00 87.38 94 LYS A O 1
ATOM 757 N N . PRO A 1 95 ? 8.833 2.827 -19.034 1.00 89.00 95 PRO A N 1
ATOM 758 C CA . PRO A 1 95 ? 7.957 1.876 -18.362 1.00 89.00 95 PRO A CA 1
ATOM 759 C C . PRO A 1 95 ? 7.898 0.574 -19.160 1.00 89.00 95 PRO A C 1
ATOM 761 O O . PRO A 1 95 ? 7.744 0.600 -20.379 1.00 89.00 95 PRO A O 1
ATOM 764 N N . ILE A 1 96 ? 8.022 -0.553 -18.465 1.00 90.88 96 ILE A N 1
ATOM 765 C CA . ILE A 1 96 ? 7.832 -1.895 -19.041 1.00 90.88 96 ILE A CA 1
ATOM 766 C C . ILE A 1 96 ? 6.725 -2.681 -18.336 1.00 90.88 96 ILE A C 1
ATOM 768 O O . ILE A 1 96 ? 6.179 -3.620 -18.907 1.00 90.88 96 ILE A O 1
ATOM 772 N N . LEU A 1 97 ? 6.375 -2.288 -17.112 1.00 89.62 97 LEU A N 1
ATOM 773 C CA . LEU A 1 97 ? 5.298 -2.882 -16.332 1.00 89.62 97 LEU A CA 1
ATOM 774 C C . LEU A 1 97 ? 4.775 -1.844 -15.344 1.00 89.62 97 LEU A C 1
ATOM 776 O O . LEU A 1 97 ? 5.575 -1.159 -14.712 1.00 89.62 97 LEU A O 1
ATOM 780 N N . VAL A 1 98 ? 3.463 -1.757 -15.177 1.00 89.94 98 VAL A N 1
ATOM 781 C CA . VAL A 1 98 ? 2.832 -1.001 -14.093 1.00 89.94 98 VAL A CA 1
ATOM 782 C C . VAL A 1 98 ? 1.995 -1.965 -13.269 1.00 89.94 98 VAL A C 1
ATOM 784 O O . VAL A 1 98 ? 1.160 -2.692 -13.804 1.00 89.94 98 VAL A O 1
ATOM 787 N N . LEU A 1 99 ? 2.239 -1.981 -11.966 1.00 88.88 99 LEU A N 1
ATOM 788 C CA . LEU A 1 99 ? 1.423 -2.678 -10.984 1.00 88.88 99 LEU A CA 1
ATOM 789 C C . LEU A 1 99 ? 0.509 -1.643 -10.341 1.00 88.88 99 LEU A C 1
ATOM 791 O O . LEU A 1 99 ? 0.996 -0.693 -9.733 1.00 88.88 99 LEU A O 1
ATOM 795 N N . LEU A 1 100 ? -0.798 -1.806 -10.508 1.00 89.62 100 LEU A N 1
ATOM 796 C CA . LEU A 1 100 ? -1.801 -0.922 -9.931 1.00 89.62 100 LEU A CA 1
ATOM 797 C C . LEU A 1 100 ? -2.658 -1.727 -8.964 1.00 89.62 100 LEU A C 1
ATOM 799 O O . LEU A 1 100 ? -3.352 -2.660 -9.373 1.00 89.62 100 LEU A O 1
ATOM 803 N N . SER A 1 101 ? -2.634 -1.340 -7.695 1.00 89.88 101 SER A N 1
ATOM 804 C CA . SER A 1 101 ? -3.426 -1.986 -6.655 1.00 89.88 101 SER A CA 1
ATOM 805 C C . SER A 1 101 ? -4.197 -0.935 -5.870 1.00 89.88 101 SER A C 1
ATOM 807 O O . SER A 1 101 ? -3.634 0.062 -5.423 1.00 89.88 101 SER A O 1
ATOM 809 N N . ALA A 1 102 ? -5.486 -1.176 -5.681 1.00 90.94 102 ALA A N 1
ATOM 810 C CA . ALA A 1 102 ? -6.339 -0.443 -4.763 1.00 90.94 102 ALA A CA 1
ATOM 811 C C . ALA A 1 102 ? -6.909 -1.433 -3.748 1.00 90.94 102 ALA A C 1
ATOM 813 O O . ALA A 1 102 ? -7.217 -2.561 -4.117 1.00 90.94 102 ALA A O 1
ATOM 814 N N . PHE A 1 103 ? -7.026 -1.050 -2.478 1.00 90.62 103 PHE A N 1
ATOM 815 C CA . PHE A 1 103 ? -7.622 -1.906 -1.450 1.00 90.62 103 PHE A CA 1
ATOM 816 C C . PHE A 1 103 ? -8.103 -1.110 -0.234 1.00 90.62 103 PHE A C 1
ATOM 818 O O . PHE A 1 103 ? -7.554 -0.058 0.088 1.00 90.62 103 PHE A O 1
ATOM 825 N N . ASP A 1 104 ? -9.108 -1.632 0.474 1.00 91.69 104 ASP A N 1
ATOM 826 C CA . ASP A 1 104 ? -9.515 -1.111 1.786 1.00 91.69 104 ASP A CA 1
ATOM 827 C C . ASP A 1 104 ? -8.500 -1.544 2.859 1.00 91.69 104 ASP A C 1
ATOM 829 O O . ASP A 1 104 ? -8.321 -2.740 3.114 1.00 91.69 104 ASP A O 1
ATOM 833 N N . VAL A 1 105 ? -7.855 -0.581 3.530 1.00 92.00 105 VAL A N 1
ATOM 834 C CA . VAL A 1 105 ? -6.887 -0.872 4.602 1.00 92.00 105 VAL A CA 1
ATOM 835 C C . VAL A 1 105 ? -7.509 -1.575 5.814 1.00 92.00 105 VAL A C 1
ATOM 837 O O . VAL A 1 105 ? -6.800 -2.242 6.566 1.00 92.00 105 VAL A O 1
ATOM 840 N N . LYS A 1 106 ? -8.829 -1.482 6.008 1.00 89.44 106 LYS A N 1
ATOM 841 C CA . LYS A 1 106 ? -9.565 -2.257 7.021 1.00 89.44 106 LYS A CA 1
ATOM 842 C C . LYS A 1 106 ? -9.556 -3.759 6.712 1.00 89.44 106 LYS A C 1
ATOM 844 O O . LYS A 1 106 ? -9.679 -4.578 7.621 1.00 89.44 106 LYS A O 1
ATOM 849 N N . GLY A 1 107 ? -9.418 -4.117 5.433 1.00 87.19 107 GLY A N 1
ATOM 850 C CA . GLY A 1 107 ? -9.344 -5.492 4.942 1.00 87.19 107 GLY A CA 1
ATOM 851 C C . GLY A 1 107 ? -7.964 -6.139 5.079 1.00 87.19 107 GLY A C 1
ATOM 852 O O . GLY A 1 107 ? -7.813 -7.296 4.684 1.00 87.19 107 GLY A O 1
ATOM 853 N N . ILE A 1 108 ? -6.964 -5.429 5.619 1.00 88.88 108 ILE A N 1
ATOM 854 C CA . ILE A 1 108 ? -5.617 -5.966 5.842 1.00 88.88 108 ILE A CA 1
ATOM 855 C C . ILE A 1 108 ? -5.672 -7.070 6.902 1.00 88.88 108 ILE A C 1
ATOM 857 O O . ILE A 1 108 ? -6.002 -6.827 8.061 1.00 88.88 108 ILE A O 1
ATOM 861 N N . ASN A 1 109 ? -5.290 -8.277 6.499 1.00 84.94 109 ASN A N 1
ATOM 862 C CA . ASN A 1 109 ? -5.184 -9.458 7.348 1.00 84.94 109 ASN A CA 1
ATOM 863 C C . ASN A 1 109 ? -3.771 -9.623 7.932 1.00 84.94 109 ASN A C 1
ATOM 865 O O . ASN A 1 109 ? -3.615 -9.999 9.094 1.00 84.94 109 ASN A O 1
ATOM 869 N N . SER A 1 110 ? -2.736 -9.317 7.145 1.00 85.38 110 SER A N 1
ATOM 870 C CA . SER A 1 110 ? -1.346 -9.317 7.608 1.00 85.38 110 SER A CA 1
ATOM 871 C C . SER A 1 110 ? -0.476 -8.372 6.788 1.00 85.38 110 SER A C 1
ATOM 873 O O . SER A 1 110 ? -0.744 -8.106 5.619 1.00 85.38 110 SER A O 1
ATOM 875 N N . VAL A 1 111 ? 0.604 -7.895 7.405 1.00 88.50 111 VAL A N 1
ATOM 876 C CA . VAL A 1 111 ? 1.656 -7.123 6.736 1.00 88.50 111 VAL A CA 1
ATOM 877 C C . VAL A 1 111 ? 2.993 -7.741 7.110 1.00 88.50 111 VAL A C 1
ATOM 879 O O . VAL A 1 111 ? 3.365 -7.742 8.289 1.00 88.50 111 VAL A O 1
ATOM 882 N N . THR A 1 112 ? 3.695 -8.280 6.120 1.00 86.44 112 THR A N 1
ATOM 883 C CA . THR A 1 112 ? 4.980 -8.961 6.291 1.00 86.44 112 THR A CA 1
ATOM 884 C C . THR A 1 112 ? 6.058 -8.300 5.445 1.00 86.44 112 THR A C 1
ATOM 886 O O . THR A 1 112 ? 5.791 -7.659 4.429 1.00 86.44 112 THR A O 1
ATOM 889 N N . VAL A 1 113 ? 7.300 -8.422 5.902 1.00 85.12 113 VAL A N 1
ATOM 890 C CA . VAL A 1 113 ? 8.475 -8.053 5.113 1.00 85.12 113 VAL A CA 1
ATOM 891 C C . VAL A 1 113 ? 8.952 -9.337 4.466 1.00 85.12 113 VAL A C 1
ATOM 893 O O . VAL A 1 113 ? 9.363 -10.257 5.171 1.00 85.12 113 VAL A O 1
ATOM 896 N N . ALA A 1 114 ? 8.851 -9.408 3.149 1.00 83.56 114 ALA A N 1
ATOM 897 C CA . ALA A 1 114 ? 9.292 -10.555 2.377 1.00 83.56 114 ALA A CA 1
ATOM 898 C C . ALA A 1 114 ? 10.566 -10.198 1.611 1.00 83.56 114 ALA A C 1
ATOM 900 O O . ALA A 1 114 ? 10.855 -9.022 1.370 1.00 83.56 114 ALA A O 1
ATOM 901 N N . SER A 1 115 ? 11.331 -11.219 1.234 1.00 81.56 115 SER A N 1
ATOM 902 C CA . SER A 1 115 ? 12.503 -11.063 0.384 1.00 81.56 115 SER A CA 1
ATOM 903 C C . SER A 1 115 ? 12.384 -11.933 -0.860 1.00 81.56 115 SER A C 1
ATOM 905 O O . SER A 1 115 ? 11.836 -13.035 -0.834 1.00 81.56 115 SER A O 1
ATOM 907 N N . GLN A 1 116 ? 12.869 -11.414 -1.983 1.00 78.69 116 GLN A N 1
ATOM 908 C CA . GLN A 1 116 ? 12.946 -12.143 -3.239 1.00 78.69 116 GLN A CA 1
ATOM 909 C C . GLN A 1 116 ? 14.352 -12.013 -3.807 1.00 78.69 116 GLN A C 1
ATOM 911 O O . GLN A 1 116 ? 14.952 -10.937 -3.807 1.00 78.69 116 GLN A O 1
ATOM 916 N N . LYS A 1 117 ? 14.882 -13.123 -4.320 1.00 80.19 117 LYS A N 1
ATOM 917 C CA . LYS A 1 117 ? 16.107 -13.124 -5.119 1.00 80.19 117 LYS A CA 1
ATOM 918 C C . LYS A 1 117 ? 15.732 -13.060 -6.587 1.00 80.19 117 LYS A C 1
ATOM 920 O O . LYS A 1 117 ? 14.927 -13.857 -7.058 1.00 80.19 117 LYS A O 1
ATOM 925 N N . ASN A 1 118 ? 16.316 -12.113 -7.310 1.00 73.12 118 ASN A N 1
ATOM 926 C CA . ASN A 1 118 ? 16.205 -12.105 -8.762 1.00 73.12 118 ASN A CA 1
ATOM 927 C C . ASN A 1 118 ? 17.109 -13.184 -9.389 1.00 73.12 118 ASN A C 1
ATOM 929 O O . ASN A 1 118 ? 17.940 -13.794 -8.713 1.00 73.12 118 ASN A O 1
AT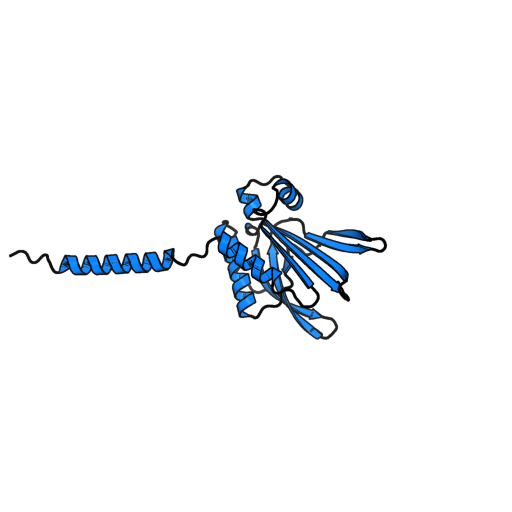OM 933 N N . ASN A 1 119 ? 17.000 -13.364 -10.707 1.00 74.81 119 ASN A N 1
ATOM 934 C CA . ASN A 1 119 ? 17.786 -14.347 -11.468 1.00 74.81 119 ASN A CA 1
ATOM 935 C C . ASN A 1 119 ? 19.312 -14.146 -11.372 1.00 74.81 119 ASN A C 1
ATOM 937 O O . ASN A 1 119 ? 20.067 -15.055 -11.695 1.00 74.81 119 ASN A O 1
ATOM 941 N N . ASN A 1 120 ? 19.770 -12.984 -10.897 1.00 76.50 120 ASN A N 1
ATOM 942 C CA . ASN A 1 120 ? 21.185 -12.670 -10.699 1.00 76.50 120 ASN A CA 1
ATOM 943 C C . ASN A 1 120 ? 21.636 -12.904 -9.242 1.00 76.50 120 ASN A C 1
ATOM 945 O O . ASN A 1 120 ? 22.700 -12.434 -8.844 1.00 76.50 120 ASN A O 1
ATOM 949 N N . GLY A 1 121 ? 20.809 -13.558 -8.417 1.00 75.62 121 GLY A N 1
ATOM 950 C CA . GLY A 1 121 ? 21.086 -13.828 -7.004 1.00 75.62 121 GLY A CA 1
ATOM 951 C C . GLY A 1 121 ? 20.987 -12.604 -6.092 1.00 75.62 121 GLY A C 1
ATOM 952 O O . GLY A 1 121 ? 21.258 -12.712 -4.896 1.00 75.62 121 GLY A O 1
ATOM 953 N N . ARG A 1 122 ? 20.587 -11.440 -6.621 1.00 75.81 122 ARG A N 1
ATOM 954 C CA . ARG A 1 122 ? 20.415 -10.223 -5.826 1.00 75.81 122 ARG A CA 1
ATOM 955 C C . ARG A 1 122 ? 19.097 -10.297 -5.074 1.00 75.81 122 ARG A C 1
ATOM 957 O O . ARG A 1 122 ? 18.033 -10.360 -5.689 1.00 75.81 122 ARG A O 1
ATOM 964 N N . GLU A 1 123 ? 19.196 -10.237 -3.756 1.00 78.56 123 GLU A N 1
ATOM 965 C CA . GLU A 1 123 ? 18.052 -10.165 -2.858 1.00 78.56 123 GLU A CA 1
ATOM 966 C C . GLU A 1 123 ? 17.538 -8.727 -2.754 1.00 78.56 123 GLU A C 1
ATOM 968 O O . GLU A 1 123 ? 18.317 -7.770 -2.680 1.00 78.56 123 GLU A O 1
ATOM 973 N N . PHE A 1 124 ? 16.222 -8.574 -2.775 1.00 75.50 124 PHE A N 1
ATOM 974 C CA . PHE A 1 124 ? 15.543 -7.336 -2.436 1.00 75.50 124 PHE A CA 1
ATOM 975 C C . PHE A 1 124 ? 14.368 -7.645 -1.518 1.00 75.50 124 PHE A C 1
ATOM 977 O O . PHE A 1 124 ? 13.717 -8.681 -1.646 1.00 75.50 124 PHE A O 1
ATOM 984 N N . ASN A 1 125 ? 14.123 -6.733 -0.585 1.00 82.56 125 ASN A N 1
ATOM 985 C CA . ASN A 1 125 ? 12.981 -6.811 0.309 1.00 82.56 125 ASN A CA 1
ATOM 986 C C . ASN A 1 125 ? 11.805 -6.046 -0.298 1.00 82.56 125 ASN A C 1
ATOM 988 O O . ASN A 1 125 ? 12.003 -5.120 -1.088 1.00 82.56 125 ASN A O 1
ATOM 992 N N . TYR A 1 126 ? 10.600 -6.429 0.092 1.00 84.69 126 TYR A N 1
ATOM 993 C CA . TYR A 1 126 ? 9.364 -5.721 -0.209 1.00 84.69 126 TYR A CA 1
ATOM 994 C C . TYR A 1 126 ? 8.381 -5.909 0.946 1.00 84.69 126 TYR A C 1
ATOM 996 O O . TYR A 1 126 ? 8.518 -6.823 1.766 1.00 84.69 126 TYR A O 1
ATOM 1004 N N . LEU A 1 127 ? 7.393 -5.021 1.033 1.00 88.12 127 LEU A N 1
ATOM 1005 C CA . LEU A 1 127 ? 6.293 -5.194 1.975 1.00 88.12 127 LEU A CA 1
ATOM 1006 C C . LEU A 1 127 ? 5.177 -5.976 1.276 1.00 88.12 127 LEU A C 1
ATOM 1008 O O . LEU A 1 127 ? 4.674 -5.527 0.247 1.00 88.12 127 LEU A O 1
ATOM 1012 N N . ALA A 1 128 ? 4.796 -7.122 1.829 1.00 88.56 128 ALA A N 1
ATOM 1013 C CA . ALA A 1 128 ? 3.659 -7.909 1.375 1.00 88.56 128 ALA A CA 1
ATOM 1014 C C . ALA A 1 128 ? 2.457 -7.621 2.281 1.00 88.56 128 ALA A C 1
ATOM 1016 O O . ALA A 1 128 ? 2.493 -7.864 3.492 1.00 88.56 128 ALA A O 1
ATOM 1017 N N . ILE A 1 129 ? 1.393 -7.079 1.697 1.00 89.12 129 ILE A N 1
ATOM 1018 C CA . ILE A 1 129 ? 0.138 -6.787 2.385 1.00 89.12 129 ILE A CA 1
ATOM 1019 C C . ILE A 1 129 ? -0.885 -7.823 1.943 1.00 89.12 129 ILE A C 1
ATOM 1021 O O . ILE A 1 129 ? -1.303 -7.842 0.789 1.00 89.12 129 ILE A O 1
ATOM 1025 N N . ASN A 1 130 ? -1.287 -8.684 2.872 1.00 87.31 130 ASN A N 1
ATOM 1026 C CA . ASN A 1 130 ? -2.361 -9.636 2.650 1.00 87.31 130 ASN A CA 1
ATOM 1027 C C . ASN A 1 130 ? -3.697 -8.959 2.966 1.00 87.31 130 ASN A C 1
ATOM 1029 O O . ASN A 1 130 ? -3.905 -8.480 4.086 1.00 87.31 130 ASN A O 1
ATOM 1033 N N . ILE A 1 131 ? -4.587 -8.928 1.985 1.00 85.19 131 ILE A N 1
ATOM 1034 C CA . ILE A 1 131 ? -5.920 -8.344 2.057 1.00 85.19 131 ILE A CA 1
ATOM 1035 C C . ILE A 1 131 ? -6.971 -9.432 1.847 1.00 85.19 131 ILE A C 1
ATOM 1037 O O . ILE A 1 131 ? -6.812 -10.332 1.029 1.00 85.19 131 ILE A O 1
ATOM 1041 N N . LYS A 1 132 ? -8.073 -9.343 2.591 1.00 76.44 132 LYS A N 1
ATOM 1042 C CA . LYS A 1 132 ? -9.185 -10.301 2.501 1.00 76.44 132 LYS A CA 1
ATOM 1043 C C . LYS A 1 132 ? -10.161 -9.999 1.348 1.00 76.44 132 LYS A C 1
ATOM 1045 O O . LYS A 1 132 ? -11.050 -10.802 1.094 1.00 76.44 132 LYS A O 1
ATOM 1050 N N . ASN A 1 133 ? -10.030 -8.846 0.693 1.00 68.19 133 ASN A N 1
ATOM 1051 C CA . ASN A 1 133 ? -11.069 -8.289 -0.175 1.00 68.19 133 ASN A CA 1
ATOM 1052 C C . ASN A 1 133 ? -10.667 -8.288 -1.659 1.00 68.19 133 ASN A C 1
ATOM 1054 O O . ASN A 1 133 ? -9.502 -8.070 -1.986 1.00 68.19 133 ASN A O 1
ATOM 1058 N N . ASP A 1 134 ? -11.669 -8.414 -2.532 1.00 66.12 134 ASP A N 1
ATOM 1059 C CA . ASP A 1 134 ? -11.555 -8.506 -3.998 1.00 66.12 134 ASP A CA 1
ATOM 1060 C C . ASP A 1 134 ? -11.418 -7.140 -4.710 1.00 66.12 134 ASP A C 1
ATOM 1062 O O . ASP A 1 134 ? -11.965 -6.930 -5.793 1.00 66.12 134 ASP A O 1
ATOM 1066 N N . PHE A 1 135 ? -10.714 -6.171 -4.113 1.00 78.31 135 PHE A N 1
ATOM 1067 C CA . PHE A 1 135 ? -10.508 -4.871 -4.767 1.00 78.31 135 PHE A CA 1
ATOM 1068 C C . PHE A 1 135 ? -9.629 -4.982 -6.029 1.00 78.31 135 PHE A C 1
ATOM 1070 O O . PHE A 1 135 ? -8.969 -5.992 -6.287 1.00 78.31 135 PHE A O 1
ATOM 1077 N N . LEU A 1 136 ? -9.595 -3.905 -6.825 1.00 82.25 136 LEU A N 1
ATOM 1078 C CA . LEU A 1 136 ? -8.825 -3.841 -8.063 1.00 82.25 136 LEU A CA 1
ATOM 1079 C C . LEU A 1 136 ? -7.326 -4.090 -7.838 1.00 82.25 136 LEU A C 1
ATOM 1081 O O . LEU A 1 136 ? -6.620 -3.290 -7.225 1.00 82.25 136 LEU A O 1
ATOM 1085 N N . ASN A 1 137 ? -6.824 -5.150 -8.466 1.00 85.44 137 ASN A N 1
ATOM 1086 C CA . ASN A 1 137 ? -5.403 -5.418 -8.629 1.00 85.44 137 ASN A CA 1
ATOM 1087 C C . ASN A 1 137 ? -5.132 -5.742 -10.102 1.00 85.44 137 ASN A C 1
ATOM 1089 O O . ASN A 1 137 ? -5.700 -6.688 -10.654 1.00 85.44 137 ASN A O 1
ATOM 1093 N N . LYS A 1 138 ? -4.313 -4.929 -10.771 1.00 85.50 138 LYS A N 1
ATOM 1094 C CA . LYS A 1 138 ? -4.065 -5.029 -12.211 1.00 85.50 138 LYS A CA 1
ATOM 1095 C C . LYS A 1 138 ? -2.589 -4.912 -12.534 1.00 85.50 138 LYS A C 1
ATOM 1097 O O . LYS A 1 138 ? -1.854 -4.117 -11.950 1.00 85.50 138 LYS A O 1
ATOM 1102 N N . THR A 1 139 ? -2.199 -5.659 -13.552 1.00 87.12 139 THR A N 1
ATOM 1103 C CA . THR A 1 139 ? -0.930 -5.498 -14.243 1.00 87.12 139 THR A CA 1
ATOM 1104 C C . THR A 1 139 ? -1.198 -4.814 -15.573 1.00 87.12 139 THR A C 1
ATOM 1106 O O . THR A 1 139 ? -2.089 -5.218 -16.321 1.00 87.12 139 THR A O 1
ATOM 1109 N N . ILE A 1 140 ? -0.442 -3.760 -15.857 1.00 89.19 140 ILE A N 1
ATOM 1110 C CA . ILE A 1 140 ? -0.541 -2.997 -17.096 1.00 89.19 140 ILE A CA 1
ATOM 1111 C C . ILE A 1 140 ? 0.799 -3.087 -17.821 1.00 89.19 140 ILE A C 1
ATOM 1113 O O . ILE A 1 140 ? 1.841 -2.717 -17.276 1.00 89.19 140 ILE A O 1
ATOM 1117 N N . THR A 1 141 ? 0.780 -3.571 -19.057 1.00 90.06 141 THR A N 1
ATOM 1118 C CA . THR A 1 141 ? 1.978 -3.756 -19.880 1.00 90.06 141 THR A CA 1
ATOM 1119 C C . THR A 1 141 ? 1.910 -2.842 -21.101 1.00 90.06 141 THR A C 1
ATOM 1121 O O . THR A 1 141 ? 0.962 -2.945 -21.884 1.00 90.06 141 THR A O 1
ATOM 1124 N N . PRO A 1 142 ? 2.895 -1.948 -21.302 1.00 86.25 142 PRO A N 1
ATOM 1125 C CA . PRO A 1 142 ? 2.995 -1.162 -22.526 1.00 86.25 142 PRO A CA 1
ATOM 1126 C C . PRO A 1 142 ? 3.180 -2.064 -23.754 1.00 86.25 142 PRO A C 1
ATOM 1128 O O . PRO A 1 142 ? 3.944 -3.029 -23.721 1.00 86.25 142 PRO A O 1
ATOM 1131 N N . LYS A 1 143 ? 2.500 -1.731 -24.850 1.00 86.62 143 LYS A N 1
ATOM 1132 C CA . LYS A 1 143 ? 2.623 -2.365 -26.167 1.00 86.62 143 LYS A CA 1
ATOM 1133 C C . LYS A 1 143 ? 3.177 -1.374 -27.187 1.00 86.62 143 LYS A C 1
ATOM 1135 O O . LYS A 1 143 ? 3.176 -0.158 -26.975 1.00 86.62 143 LYS A O 1
ATOM 1140 N N . GLU A 1 144 ? 3.649 -1.902 -28.313 1.00 78.50 144 GLU A N 1
ATOM 1141 C CA . GLU A 1 144 ? 4.050 -1.074 -29.451 1.00 78.50 144 GLU A CA 1
ATOM 1142 C C . GLU A 1 144 ? 2.891 -0.168 -29.900 1.00 78.50 144 GLU A C 1
ATOM 1144 O O . GLU A 1 144 ? 1.723 -0.547 -29.846 1.00 78.50 144 GLU A O 1
ATOM 1149 N N . GLY A 1 145 ? 3.212 1.067 -30.295 1.00 78.94 145 GLY A N 1
ATOM 1150 C CA . GLY A 1 145 ? 2.208 2.062 -30.695 1.00 78.94 145 GLY A CA 1
ATOM 1151 C C . GLY A 1 145 ? 1.541 2.829 -29.545 1.00 78.94 145 GLY A C 1
ATOM 1152 O O . GLY A 1 145 ? 0.574 3.542 -29.787 1.00 78.94 145 GLY A O 1
ATOM 1153 N N . GLY A 1 146 ? 2.040 2.715 -28.307 1.00 74.06 146 GLY A N 1
ATOM 1154 C CA . GLY A 1 146 ? 1.520 3.473 -27.156 1.00 74.06 146 GLY A CA 1
ATOM 1155 C C . GLY A 1 146 ? 0.232 2.901 -26.558 1.00 74.06 146 GLY A C 1
ATOM 1156 O O . GLY A 1 146 ? -0.417 3.557 -25.746 1.00 74.06 146 GLY A O 1
ATOM 1157 N N . GLN A 1 147 ? -0.141 1.684 -26.955 1.00 81.81 147 GLN A N 1
ATOM 1158 C CA . GLN A 1 147 ? -1.247 0.951 -26.351 1.00 81.81 147 GLN A CA 1
ATOM 1159 C C . GLN A 1 147 ? -0.814 0.319 -25.023 1.00 81.81 147 GLN A C 1
ATOM 1161 O O . GLN A 1 147 ? 0.366 0.049 -24.800 1.00 81.81 147 GLN A O 1
ATOM 1166 N N . TYR A 1 148 ? -1.780 0.049 -24.149 1.00 84.25 148 TYR A N 1
ATOM 1167 C CA . TYR A 1 148 ? -1.558 -0.653 -22.889 1.00 84.25 148 TYR A CA 1
ATOM 1168 C C . TYR A 1 148 ? -2.452 -1.887 -22.836 1.00 84.25 148 TYR A C 1
ATOM 1170 O O . TYR A 1 148 ? -3.651 -1.801 -23.092 1.00 84.25 148 TYR A O 1
ATOM 1178 N N . GLU A 1 149 ? -1.869 -3.031 -22.492 1.00 87.94 149 GLU A N 1
ATOM 1179 C CA . GLU A 1 149 ? -2.619 -4.238 -22.157 1.00 87.94 149 GLU A CA 1
ATOM 1180 C C . GLU A 1 149 ? -2.838 -4.276 -20.647 1.00 87.94 149 GLU A C 1
ATOM 1182 O O . GLU A 1 149 ? -1.890 -4.096 -19.884 1.00 87.94 149 GLU A O 1
ATOM 1187 N N . THR A 1 150 ? -4.075 -4.511 -20.213 1.00 85.31 150 THR A N 1
ATOM 1188 C CA . THR A 1 150 ? -4.412 -4.658 -18.793 1.00 85.31 150 THR A CA 1
ATOM 1189 C C . THR A 1 150 ? -4.845 -6.085 -18.513 1.00 85.31 150 THR A C 1
ATOM 1191 O O . THR A 1 150 ? -5.745 -6.588 -19.185 1.00 85.31 150 THR A O 1
ATOM 1194 N N . GLN A 1 151 ? -4.267 -6.702 -17.491 1.00 84.69 151 GLN A N 1
ATOM 1195 C CA . GLN A 1 151 ? -4.637 -8.032 -17.023 1.00 84.69 151 GLN A CA 1
ATOM 1196 C C . GLN A 1 151 ? -4.942 -7.973 -15.520 1.00 84.69 151 GLN A C 1
ATOM 1198 O O . GLN A 1 151 ? -4.276 -7.221 -14.797 1.00 84.69 151 GLN A O 1
ATOM 1203 N N . PRO A 1 152 ? -5.945 -8.719 -15.023 1.00 81.06 152 PRO A N 1
ATOM 1204 C CA . PRO A 1 152 ? -6.108 -8.928 -13.591 1.00 81.06 152 PRO A CA 1
ATOM 1205 C C . PRO A 1 152 ? -4.816 -9.496 -13.008 1.00 81.06 152 PRO A C 1
ATOM 1207 O O . PRO A 1 152 ? -4.224 -10.419 -13.569 1.00 81.06 152 PRO A O 1
ATOM 1210 N N . ASN A 1 153 ? -4.373 -8.939 -11.890 1.00 71.25 153 ASN A N 1
ATOM 1211 C CA . ASN A 1 153 ? -3.255 -9.500 -11.157 1.00 71.25 153 ASN A CA 1
ATOM 1212 C C . ASN A 1 153 ? -3.801 -10.572 -10.204 1.00 71.25 153 ASN A C 1
ATOM 1214 O O . ASN A 1 153 ? -4.390 -10.250 -9.173 1.00 71.25 153 ASN A O 1
ATOM 1218 N N . ASN A 1 154 ? -3.605 -11.845 -10.559 1.00 62.12 154 ASN A N 1
ATOM 1219 C CA . ASN A 1 154 ? -4.093 -13.012 -9.810 1.00 62.12 154 ASN A CA 1
ATOM 1220 C C . ASN A 1 154 ? -3.310 -13.290 -8.508 1.00 62.12 154 ASN A C 1
ATOM 1222 O O . ASN A 1 154 ? -3.338 -14.410 -7.996 1.00 62.12 154 ASN A O 1
ATOM 1226 N N . ASN A 1 155 ? -2.599 -12.306 -7.955 1.00 63.59 155 ASN A N 1
ATOM 1227 C CA . ASN A 1 155 ? -1.956 -12.431 -6.652 1.00 63.59 155 ASN A CA 1
ATOM 1228 C C . ASN A 1 155 ? -3.026 -12.502 -5.552 1.00 63.59 155 ASN A C 1
ATOM 1230 O O . ASN A 1 155 ? -3.424 -11.459 -5.045 1.00 63.59 155 ASN A O 1
ATOM 1234 N N . ASN A 1 156 ? -3.473 -13.727 -5.228 1.00 63.44 156 ASN A N 1
ATOM 1235 C CA . ASN A 1 156 ? -4.388 -14.202 -4.167 1.00 63.44 156 ASN A CA 1
ATOM 1236 C C . ASN A 1 156 ? -4.577 -13.285 -2.928 1.00 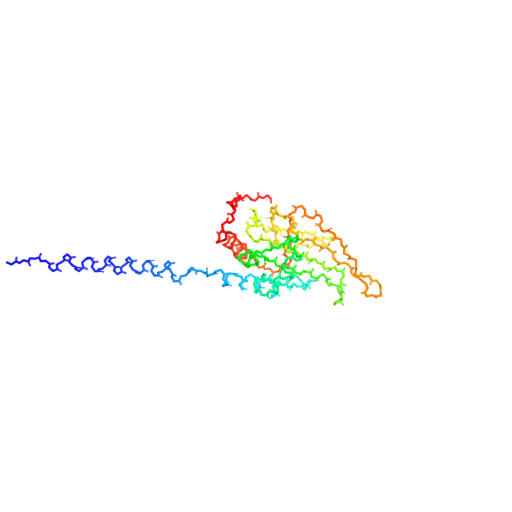63.44 156 ASN A C 1
ATOM 1238 O O . ASN A 1 156 ? -4.253 -13.676 -1.806 1.00 63.44 156 ASN A O 1
ATOM 1242 N N . GLY A 1 157 ? -5.084 -12.065 -3.105 1.00 74.19 157 GLY A N 1
ATOM 1243 C CA . GLY A 1 157 ? -5.171 -11.062 -2.044 1.00 74.19 157 GLY A CA 1
ATOM 1244 C C . GLY A 1 157 ? -3.815 -10.579 -1.509 1.00 74.19 157 GLY A C 1
ATOM 1245 O O . GLY A 1 157 ? -3.743 -10.185 -0.350 1.00 74.19 157 GLY A O 1
ATOM 1246 N N . ILE A 1 158 ? -2.727 -10.617 -2.290 1.00 82.38 158 ILE A N 1
ATOM 1247 C CA . ILE A 1 158 ? -1.418 -10.084 -1.867 1.00 82.38 158 ILE A CA 1
ATOM 1248 C C . ILE A 1 158 ? -1.051 -8.866 -2.713 1.00 82.38 158 ILE A C 1
ATOM 1250 O O . ILE A 1 158 ? -0.903 -8.955 -3.932 1.00 82.38 158 ILE A O 1
ATOM 1254 N N . VAL A 1 159 ? -0.855 -7.732 -2.041 1.00 87.25 159 VAL A N 1
ATOM 1255 C CA . VAL A 1 159 ? -0.330 -6.500 -2.633 1.00 87.25 159 VAL A CA 1
ATOM 1256 C C . VAL A 1 159 ? 1.128 -6.334 -2.226 1.00 87.25 159 VAL A C 1
ATOM 1258 O O . VAL A 1 159 ? 1.458 -6.298 -1.040 1.00 87.25 159 VAL A O 1
ATOM 1261 N N . GLU A 1 160 ? 2.002 -6.222 -3.219 1.00 86.81 160 GLU A N 1
ATOM 1262 C CA . GLU A 1 160 ? 3.434 -6.018 -3.025 1.00 86.81 160 GLU A CA 1
ATOM 1263 C C . GLU A 1 160 ? 3.766 -4.531 -3.159 1.00 86.81 160 GLU A C 1
ATOM 1265 O O . GLU A 1 160 ? 3.430 -3.893 -4.156 1.00 86.81 160 GLU A O 1
ATOM 1270 N N . ILE A 1 161 ? 4.448 -3.973 -2.160 1.00 88.19 161 ILE A N 1
ATOM 1271 C CA . ILE A 1 161 ? 4.920 -2.586 -2.173 1.00 88.19 161 ILE A CA 1
ATOM 1272 C C . ILE A 1 161 ? 6.450 -2.592 -2.348 1.00 88.19 161 ILE A C 1
ATOM 1274 O O . ILE A 1 161 ? 7.174 -2.867 -1.380 1.00 88.19 161 ILE A O 1
ATOM 1278 N N . PRO A 1 162 ? 6.967 -2.297 -3.560 1.00 85.81 162 PRO A N 1
ATOM 1279 C CA . PRO A 1 162 ? 8.397 -2.342 -3.864 1.00 85.81 162 PRO A CA 1
ATOM 1280 C C . PRO A 1 162 ? 9.123 -1.079 -3.379 1.00 85.81 162 PRO A C 1
ATOM 1282 O O . PRO A 1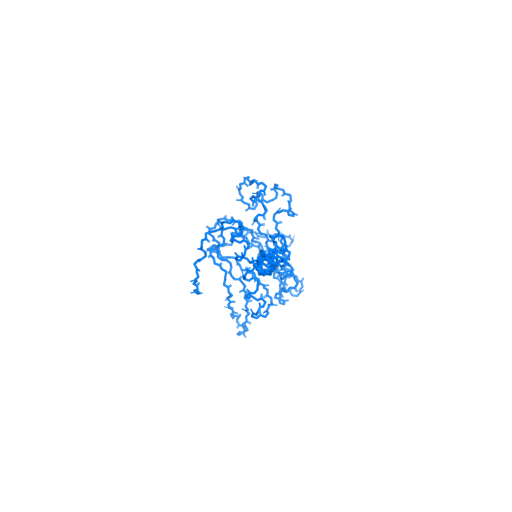 162 ? 9.398 -0.153 -4.148 1.00 85.81 162 PRO A O 1
ATOM 1285 N N . VAL A 1 163 ? 9.469 -1.053 -2.093 1.00 86.56 163 VAL A N 1
ATOM 1286 C CA . VAL A 1 163 ? 10.232 0.032 -1.453 1.00 86.56 163 VAL A CA 1
ATOM 1287 C C . VAL A 1 163 ? 11.652 -0.403 -1.085 1.00 86.56 163 VAL A C 1
ATOM 1289 O O . VAL A 1 163 ? 11.954 -1.583 -0.990 1.00 86.56 163 VAL A O 1
ATOM 1292 N N . ASN A 1 164 ? 12.557 0.551 -0.886 1.00 88.12 164 ASN A N 1
ATOM 1293 C CA . ASN A 1 164 ? 13.931 0.325 -0.454 1.00 88.12 164 ASN A CA 1
ATOM 1294 C C . ASN A 1 164 ? 14.161 0.961 0.920 1.00 88.12 164 ASN A C 1
ATOM 1296 O O . ASN A 1 164 ? 14.603 2.105 1.020 1.00 88.12 164 ASN A O 1
ATOM 1300 N N . LEU A 1 165 ? 13.836 0.227 1.982 1.00 87.44 165 LEU A N 1
ATOM 1301 C CA . LEU A 1 165 ? 13.949 0.696 3.363 1.00 87.44 165 LEU A CA 1
ATOM 1302 C C . LEU A 1 165 ? 14.967 -0.130 4.158 1.00 87.44 165 LEU A C 1
ATOM 1304 O O . LEU A 1 165 ? 15.280 -1.271 3.813 1.00 87.44 165 LEU A O 1
ATOM 1308 N N . THR A 1 166 ? 15.460 0.438 5.261 1.00 87.50 166 THR A N 1
ATOM 1309 C CA . THR A 1 166 ? 16.159 -0.345 6.291 1.00 87.50 166 THR A CA 1
ATOM 1310 C C . THR A 1 166 ? 15.174 -1.277 6.997 1.00 87.50 166 THR A C 1
ATOM 1312 O O . THR A 1 166 ? 13.957 -1.114 6.872 1.00 87.50 166 THR A O 1
ATOM 1315 N N . LYS A 1 167 ? 15.678 -2.231 7.787 1.00 85.19 167 LYS A N 1
ATOM 1316 C CA . LYS A 1 167 ? 14.829 -3.110 8.603 1.00 85.19 167 LYS A CA 1
ATOM 1317 C C . LYS A 1 167 ? 13.891 -2.305 9.511 1.00 85.19 167 LYS A C 1
ATOM 1319 O O . LYS A 1 167 ? 12.695 -2.567 9.545 1.00 85.19 167 LYS A O 1
ATOM 1324 N N . GLU A 1 168 ? 14.410 -1.270 10.168 1.00 86.00 168 GLU A N 1
ATOM 1325 C CA . GLU A 1 168 ? 13.629 -0.374 11.028 1.00 86.00 168 GLU A CA 1
ATOM 1326 C C . GLU A 1 168 ? 12.581 0.405 10.224 1.00 86.00 168 GLU A C 1
ATOM 1328 O O . GLU A 1 168 ? 11.466 0.628 10.698 1.00 86.00 168 GLU A O 1
ATOM 1333 N N . GLY A 1 169 ? 12.921 0.807 8.995 1.00 89.44 169 GLY A N 1
ATOM 1334 C CA . GLY A 1 169 ? 11.990 1.457 8.076 1.00 89.44 169 GLY A CA 1
ATOM 1335 C C . GLY A 1 169 ? 10.834 0.540 7.677 1.00 89.44 169 GLY A C 1
ATOM 1336 O O . GLY A 1 169 ? 9.682 0.967 7.718 1.00 89.44 169 GLY A O 1
ATOM 1337 N N . TYR A 1 170 ? 11.125 -0.724 7.367 1.00 88.88 170 TYR A N 1
ATOM 1338 C CA . TYR A 1 170 ? 10.110 -1.740 7.102 1.00 88.88 170 TYR A CA 1
ATOM 1339 C C . TYR A 1 170 ? 9.217 -2.009 8.313 1.00 88.88 170 TYR A C 1
ATOM 1341 O O . TYR A 1 170 ? 7.995 -2.005 8.179 1.00 88.88 170 TYR A O 1
ATOM 1349 N N . ASP A 1 171 ? 9.801 -2.183 9.500 1.00 86.62 171 ASP A N 1
ATOM 1350 C CA . ASP A 1 171 ? 9.046 -2.396 10.737 1.00 86.62 171 ASP A CA 1
ATOM 1351 C C . ASP A 1 171 ? 8.143 -1.202 11.068 1.00 86.62 171 ASP A C 1
ATOM 1353 O O . ASP A 1 171 ? 7.013 -1.376 11.527 1.00 86.62 171 ASP A O 1
ATOM 1357 N N . SER A 1 172 ? 8.614 0.019 10.813 1.00 90.19 172 SER A N 1
ATOM 1358 C CA . SER A 1 172 ? 7.837 1.240 11.038 1.00 90.19 172 SER A CA 1
ATOM 1359 C C . SER A 1 172 ? 6.696 1.383 10.029 1.00 90.19 172 SER A C 1
ATOM 1361 O O . SER A 1 172 ? 5.569 1.678 10.422 1.00 90.19 172 SER A O 1
ATOM 1363 N N . LEU A 1 173 ? 6.951 1.108 8.745 1.00 91.56 173 LEU A N 1
ATOM 1364 C CA . LEU A 1 173 ? 5.918 1.112 7.708 1.00 91.56 173 LEU A CA 1
ATOM 1365 C C . LEU A 1 173 ? 4.863 0.029 7.965 1.00 91.56 173 LEU A C 1
ATOM 1367 O O . LEU A 1 173 ? 3.666 0.306 7.894 1.00 91.56 173 LEU A O 1
ATOM 1371 N N . ARG A 1 174 ? 5.296 -1.175 8.360 1.00 90.25 174 ARG A N 1
ATOM 1372 C CA . ARG A 1 174 ? 4.415 -2.251 8.823 1.00 90.25 174 ARG A CA 1
ATOM 1373 C C . ARG A 1 174 ? 3.522 -1.757 9.958 1.00 90.25 174 ARG A C 1
ATOM 1375 O O . ARG A 1 174 ? 2.305 -1.821 9.834 1.00 90.25 174 ARG A O 1
ATOM 1382 N N . LYS A 1 175 ? 4.100 -1.217 11.036 1.00 88.81 175 LYS A N 1
ATOM 1383 C CA . LYS A 1 175 ? 3.340 -0.683 12.182 1.00 88.81 175 LYS A CA 1
ATOM 1384 C C . LYS A 1 175 ? 2.336 0.396 11.773 1.00 88.81 175 LYS A C 1
ATOM 1386 O O . LYS A 1 175 ? 1.234 0.395 12.308 1.00 88.81 175 LYS A O 1
ATOM 1391 N N . ALA A 1 176 ? 2.676 1.262 10.818 1.00 92.56 176 ALA A N 1
ATOM 1392 C CA . ALA A 1 176 ? 1.769 2.292 10.315 1.00 92.56 176 ALA A CA 1
ATOM 1393 C C . ALA A 1 176 ? 0.531 1.695 9.616 1.00 92.56 176 ALA A C 1
ATOM 1395 O O . ALA A 1 176 ? -0.594 2.097 9.914 1.00 92.56 176 ALA A O 1
ATOM 1396 N N . PHE A 1 177 ? 0.702 0.684 8.757 1.00 92.31 177 PHE A N 1
ATOM 1397 C CA . PHE A 1 177 ? -0.437 -0.018 8.148 1.00 92.31 177 PHE A CA 1
ATOM 1398 C C . PHE A 1 177 ? -1.303 -0.738 9.190 1.00 92.31 177 PHE A C 1
ATOM 1400 O O . PHE A 1 177 ? -2.530 -0.659 9.130 1.00 92.31 177 PHE A O 1
ATOM 1407 N N . LEU A 1 178 ? -0.685 -1.396 10.178 1.00 88.00 178 LEU A N 1
ATOM 1408 C CA . LEU A 1 178 ? -1.428 -2.058 11.259 1.00 88.00 178 LEU A CA 1
ATOM 1409 C C . LEU A 1 178 ? -2.170 -1.043 12.141 1.00 88.00 178 LEU A C 1
ATOM 1411 O O . LEU A 1 178 ? -3.288 -1.318 12.578 1.00 88.00 178 LEU A O 1
ATOM 1415 N N . HIS A 1 179 ? -1.582 0.135 12.374 1.00 89.31 179 HIS A N 1
ATOM 1416 C CA . HIS A 1 179 ? -2.235 1.236 13.076 1.00 89.31 179 HIS A CA 1
ATOM 1417 C C . HIS A 1 179 ? -3.497 1.691 12.336 1.00 89.31 179 HIS A C 1
ATOM 1419 O O . HIS A 1 179 ? -4.556 1.743 12.953 1.00 89.31 179 HIS A O 1
ATOM 1425 N N . LEU A 1 180 ? -3.425 1.937 11.021 1.00 91.69 180 LEU A N 1
ATOM 1426 C CA . LEU A 1 180 ? -4.609 2.298 10.231 1.00 91.69 180 LEU A CA 1
ATOM 1427 C C . LEU A 1 180 ? -5.674 1.199 10.245 1.00 91.69 180 LEU A C 1
ATOM 1429 O O . LEU A 1 180 ? -6.836 1.490 10.520 1.00 91.69 180 LEU A O 1
ATOM 1433 N N . CYS A 1 181 ? -5.284 -0.058 10.010 1.00 89.75 181 CYS A N 1
ATOM 1434 C CA . CYS A 1 181 ? -6.206 -1.194 10.052 1.00 89.75 181 CYS A CA 1
ATOM 1435 C C . CYS A 1 181 ? -6.958 -1.248 11.395 1.00 89.75 181 CYS A C 1
ATOM 1437 O O . CYS A 1 181 ? -8.189 -1.308 11.419 1.00 89.75 181 CYS A O 1
ATOM 1439 N N . LYS A 1 182 ? -6.241 -1.117 12.521 1.00 87.31 182 LYS A N 1
ATOM 1440 C CA . LYS A 1 182 ? -6.838 -1.090 13.864 1.00 87.31 182 LYS A CA 1
ATOM 1441 C C . LYS A 1 182 ? -7.750 0.121 14.077 1.00 87.31 182 LYS A C 1
ATOM 1443 O O . LYS A 1 182 ? -8.851 -0.039 14.600 1.00 87.31 182 LYS A O 1
ATOM 1448 N N . SER A 1 183 ? -7.315 1.310 13.667 1.00 90.19 183 SER A N 1
ATOM 1449 C CA . SER A 1 183 ? -8.072 2.558 13.825 1.00 90.19 183 SER A CA 1
ATOM 1450 C C . SER A 1 183 ? -9.393 2.555 13.050 1.00 90.19 183 SER A C 1
ATOM 1452 O O . SER A 1 183 ? -10.360 3.166 13.494 1.00 90.19 183 SER A O 1
ATOM 1454 N N . TYR A 1 184 ? -9.473 1.806 11.948 1.00 90.00 184 TYR A N 1
ATOM 1455 C CA . TYR A 1 184 ? -10.703 1.611 11.174 1.00 90.00 184 TYR A CA 1
ATOM 1456 C C . TYR A 1 184 ? -11.531 0.379 11.583 1.00 90.00 184 TYR A C 1
ATOM 1458 O O . TYR A 1 184 ? -12.501 0.024 10.906 1.00 90.00 184 TYR A O 1
ATOM 1466 N N . GLY A 1 185 ? -11.177 -0.287 12.687 1.00 84.69 185 GLY A N 1
ATOM 1467 C CA . GLY A 1 185 ? -11.900 -1.460 13.181 1.00 84.69 185 GLY A CA 1
ATOM 1468 C C . GLY A 1 185 ? -11.720 -2.703 12.305 1.00 84.69 185 GLY A C 1
ATOM 1469 O O . GLY A 1 185 ? -12.665 -3.472 12.126 1.00 84.69 185 GLY A O 1
ATOM 1470 N N . GLY A 1 186 ? -10.537 -2.874 11.711 1.00 78.50 186 GLY A N 1
ATOM 1471 C CA . GLY A 1 186 ? -10.145 -4.095 11.012 1.00 78.50 186 GLY A CA 1
ATOM 1472 C C . GLY A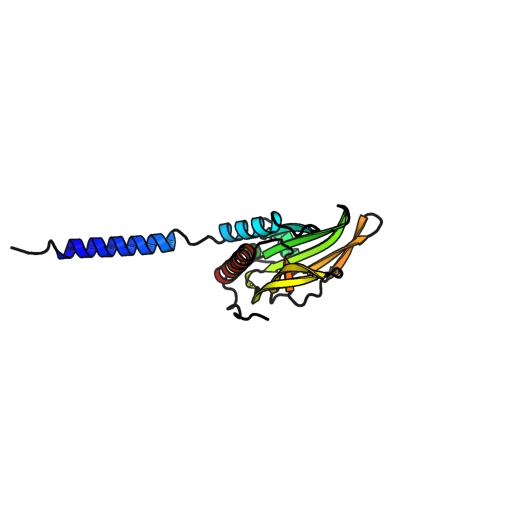 1 186 ? -10.102 -5.313 11.941 1.00 78.50 186 GLY A C 1
ATOM 1473 O O . GLY A 1 186 ? -10.063 -5.192 13.168 1.00 78.50 186 GLY A O 1
ATOM 1474 N N . SER A 1 187 ? -10.147 -6.508 11.345 1.00 63.59 187 SER A N 1
ATOM 1475 C CA . SER A 1 187 ? -10.106 -7.771 12.099 1.00 63.59 187 SER A CA 1
ATOM 1476 C C . SER A 1 187 ? -8.794 -7.907 12.886 1.00 63.59 187 SER A C 1
ATOM 1478 O O . SER A 1 187 ? -7.778 -7.357 12.460 1.00 63.59 187 SER A O 1
ATOM 1480 N N . PRO A 1 188 ? -8.772 -8.647 14.014 1.00 57.34 188 PRO A N 1
ATOM 1481 C CA . PRO A 1 188 ? -7.527 -8.926 14.716 1.00 57.34 188 PRO A CA 1
ATOM 1482 C C . PRO A 1 188 ? -6.561 -9.628 13.759 1.00 57.34 188 PRO A C 1
ATOM 1484 O O . PRO A 1 188 ? -6.818 -10.738 13.292 1.00 57.34 188 PRO A O 1
ATOM 1487 N N . LEU A 1 189 ? -5.471 -8.928 13.449 1.00 60.50 189 LEU A N 1
ATOM 1488 C CA . LEU A 1 189 ? -4.372 -9.413 12.625 1.00 60.50 189 LEU A CA 1
ATOM 1489 C C . LEU A 1 189 ? -3.883 -10.728 13.232 1.00 60.50 189 LEU A C 1
ATOM 1491 O O . LEU A 1 189 ? -3.587 -10.782 14.429 1.00 60.50 189 LEU A O 1
ATOM 1495 N N . LYS A 1 190 ? -3.801 -11.797 12.435 1.00 55.06 190 LYS A N 1
ATOM 1496 C CA . LYS A 1 190 ? -3.105 -12.999 12.896 1.00 55.06 190 LYS A CA 1
ATOM 1497 C C . LYS A 1 190 ? -1.630 -12.633 13.008 1.00 55.06 190 LYS A C 1
ATOM 1499 O O . LYS A 1 190 ? -0.968 -12.428 11.994 1.00 55.06 190 LYS A O 1
ATOM 1504 N N . ASP A 1 191 ? -1.134 -12.513 14.235 1.00 40.38 191 ASP A N 1
ATOM 1505 C CA . ASP A 1 191 ? 0.297 -12.388 14.495 1.00 40.38 191 ASP A CA 1
ATOM 1506 C C . ASP A 1 191 ? 0.934 -13.733 14.124 1.00 40.38 191 ASP A C 1
ATOM 1508 O O . ASP A 1 191 ? 0.896 -14.707 14.873 1.00 40.38 191 ASP A O 1
ATOM 1512 N N . GLY A 1 192 ? 1.405 -13.823 12.886 1.00 38.47 192 GLY A N 1
ATOM 1513 C CA . GLY A 1 192 ? 1.980 -15.028 12.321 1.00 38.47 192 GLY A CA 1
ATOM 1514 C C . GLY A 1 192 ? 2.854 -14.657 11.139 1.00 38.47 192 GLY A C 1
ATOM 1515 O O . GLY A 1 192 ? 2.360 -14.205 10.110 1.00 38.47 192 GLY A O 1
ATOM 1516 N N . LEU A 1 193 ? 4.162 -14.828 11.321 1.00 33.31 193 LEU A N 1
ATOM 1517 C CA . LEU A 1 193 ? 5.089 -15.034 10.216 1.00 33.31 193 LEU A CA 1
ATOM 1518 C C . LEU A 1 193 ? 4.603 -16.272 9.454 1.00 33.31 193 LEU A C 1
ATOM 1520 O O . LEU A 1 193 ? 4.479 -17.340 10.054 1.00 33.31 193 LEU A O 1
ATOM 1524 N N . PHE A 1 194 ? 4.321 -16.115 8.167 1.00 38.44 194 PHE A N 1
ATOM 1525 C CA . PHE A 1 194 ? 4.406 -17.212 7.213 1.00 38.44 194 PHE A CA 1
ATOM 1526 C C . PHE A 1 194 ? 5.616 -16.932 6.333 1.00 38.44 194 PHE A C 1
ATOM 1528 O O . PHE A 1 194 ? 5.715 -15.776 5.857 1.00 38.44 194 PHE A O 1
#

Organism: NCBI:txid670289

Sequence (194 aa):
MIKTSTNMKYYTKIITLLISIISINLGNAQTINETKEYIIDKVKVNPLKSYKTDAVFGDKILPHVVNIYAGEELKKDEQERIFIIEATLLHQGKPILVLLSAFDVKGINSVTVASQKNNNGREFNYLAINIKNDFLNKTITPKEGGQYETQPNNNNGIVEIPVNLTKEGYDSLRKAFLHLCKSYGGSPLKDGLF

Secondary structure (DSSP, 8-state):
----HHHHHHHHHHHHHHHHHHHHHHTT---HHHHHHHHHHHHHHSB-TTEEEEEEEGGGS-HHHHHHHHTS---HHHHTTEEEEEEEEEETTEEEEEEEEEEEGGGEEEEEEEEEE-TTS-EEEEEEEEESS---EEEEEE-GGG-EEEEE---TTEEEE-B---HHHHHHHHHHHHHHHHHTT---------